Protein AF-A0A9D5HXV1-F1 (afdb_monomer)

InterPro domains:
  IPR004181 Zinc finger, MIZ-type [PF11789] (106-168)
  IPR004181 Zinc finger, MIZ-type [cd16651] (114-187)
  IPR013083 Zinc finger, RING/FYVE/PHD-type [G3DSA:3.30.40.10] (113-199)

Mean predicted aligned error: 18.42 Å

Sequence (204 aa):
MDDILRDYLNILNEISIKYESLLERYKLDENLSVAERRKLYDLFVGFEEMKLWGKCVLYADIDQPYENFVKSSSEMKYLKEMLMTRLELATEVSNKNNENDQVSVISRKVLPKICFLTRETFKDPVSHRYDASGKVENLCKHHIYEREALLKYLGAEKKKVCPIAGCSSLVVKAYLKKDQEVLDLIQSNTEIKKDSHNGIRLLD

Structure (mmCIF, N/CA/C/O backbone):
data_AF-A0A9D5HXV1-F1
#
_entry.id   AF-A0A9D5HXV1-F1
#
loop_
_atom_site.group_PDB
_atom_site.id
_atom_site.type_symbol
_atom_site.label_atom_id
_atom_site.label_alt_id
_atom_site.label_comp_id
_atom_site.label_asym_id
_atom_site.label_entity_id
_atom_site.label_seq_id
_atom_site.pdbx_PDB_ins_code
_atom_site.Cartn_x
_atom_site.Cartn_y
_atom_site.Cartn_z
_atom_site.occupancy
_atom_site.B_iso_or_equiv
_atom_site.auth_seq_id
_atom_site.auth_comp_id
_atom_site.auth_asym_id
_atom_site.auth_atom_id
_atom_site.pdbx_PDB_model_num
ATOM 1 N N . MET A 1 1 ? -5.061 8.615 -27.908 1.00 55.00 1 MET A N 1
ATOM 2 C CA . MET A 1 1 ? -4.222 7.619 -27.210 1.00 55.00 1 MET A CA 1
ATOM 3 C C . MET A 1 1 ? -4.679 6.282 -27.730 1.00 55.00 1 MET A C 1
ATOM 5 O O . MET A 1 1 ? -5.883 6.087 -27.758 1.00 55.00 1 MET A O 1
ATOM 9 N N . ASP A 1 2 ? -3.763 5.454 -28.213 1.00 67.88 2 ASP A N 1
ATOM 10 C CA . ASP A 1 2 ? -4.113 4.146 -28.757 1.00 67.88 2 ASP A CA 1
ATOM 11 C C . ASP A 1 2 ? -4.656 3.263 -27.622 1.00 67.88 2 ASP A C 1
ATOM 13 O O . ASP A 1 2 ? -3.954 3.024 -26.632 1.00 67.88 2 ASP A O 1
ATOM 17 N N . ASP A 1 3 ? -5.928 2.872 -27.708 1.00 70.31 3 ASP A N 1
ATOM 18 C CA . ASP A 1 3 ? -6.626 2.136 -26.646 1.00 70.31 3 ASP A CA 1
ATOM 19 C C . ASP A 1 3 ? -5.908 0.811 -26.331 1.00 70.31 3 ASP A C 1
ATOM 21 O O . ASP A 1 3 ? -5.820 0.407 -25.172 1.00 70.31 3 ASP A O 1
ATOM 25 N N . ILE A 1 4 ? -5.244 0.229 -27.336 1.00 68.56 4 ILE A N 1
ATOM 26 C CA . ILE A 1 4 ? -4.447 -0.999 -27.236 1.00 68.56 4 ILE A CA 1
ATOM 27 C C . ILE A 1 4 ? -3.293 -0.853 -26.231 1.00 68.56 4 ILE A C 1
ATOM 29 O O . ILE A 1 4 ? -3.075 -1.717 -25.381 1.00 68.56 4 ILE A O 1
ATOM 33 N N . LEU A 1 5 ? -2.545 0.251 -26.290 1.00 58.16 5 LEU A N 1
ATOM 34 C CA . LEU A 1 5 ? -1.397 0.483 -25.406 1.00 58.16 5 LEU A CA 1
ATOM 35 C C . LEU A 1 5 ? -1.822 0.880 -23.985 1.00 58.16 5 LEU A C 1
ATOM 37 O O . LEU A 1 5 ? -1.125 0.569 -23.014 1.00 58.16 5 LEU A O 1
ATOM 41 N N . ARG A 1 6 ? -2.970 1.553 -23.839 1.00 64.69 6 ARG A N 1
ATOM 42 C CA . ARG A 1 6 ? -3.554 1.855 -22.524 1.00 64.69 6 ARG A CA 1
ATOM 43 C C . ARG A 1 6 ? -3.992 0.572 -21.821 1.00 64.69 6 ARG A C 1
ATOM 45 O O . ARG A 1 6 ? -3.680 0.394 -20.642 1.00 64.69 6 ARG A O 1
ATOM 52 N N . AS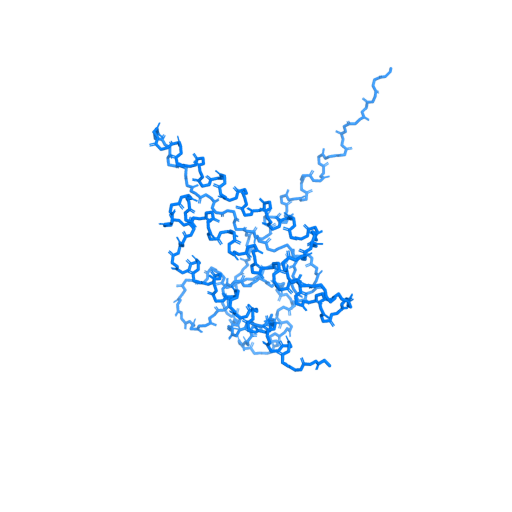P A 1 7 ? -4.646 -0.325 -22.546 1.00 70.94 7 ASP A N 1
ATOM 53 C CA . ASP A 1 7 ? -5.037 -1.635 -22.031 1.00 70.94 7 ASP A CA 1
ATOM 54 C C . ASP A 1 7 ? -3.812 -2.477 -21.676 1.00 70.94 7 ASP A C 1
ATOM 56 O O . ASP A 1 7 ? -3.775 -3.090 -20.610 1.00 70.94 7 ASP A O 1
ATOM 60 N N . TYR A 1 8 ? -2.749 -2.407 -22.481 1.00 67.94 8 TYR A N 1
ATOM 61 C CA . TYR A 1 8 ? -1.475 -3.055 -22.171 1.00 67.94 8 TYR A CA 1
ATOM 62 C C . TYR A 1 8 ? -0.866 -2.569 -20.843 1.00 67.94 8 TYR A C 1
ATOM 64 O O . TYR A 1 8 ? -0.481 -3.381 -20.000 1.00 67.94 8 TYR A O 1
ATOM 72 N N . LEU A 1 9 ? -0.834 -1.254 -20.589 1.00 64.62 9 LEU A N 1
ATOM 73 C CA . LEU A 1 9 ? -0.358 -0.713 -19.306 1.00 64.62 9 LEU A CA 1
ATOM 74 C C . LEU A 1 9 ? -1.238 -1.116 -18.117 1.00 64.62 9 LEU A C 1
ATOM 76 O O . LEU A 1 9 ? -0.722 -1.342 -17.019 1.00 64.62 9 LEU A O 1
ATOM 80 N N . ASN A 1 10 ? -2.553 -1.195 -18.316 1.00 69.44 10 ASN A N 1
ATOM 81 C CA . ASN A 1 10 ? -3.480 -1.642 -17.279 1.00 69.44 10 ASN A CA 1
ATOM 82 C C . ASN A 1 10 ? -3.247 -3.116 -16.934 1.00 69.44 10 ASN A C 1
ATOM 84 O O . ASN A 1 10 ? -3.127 -3.447 -15.756 1.00 69.44 10 ASN A O 1
ATOM 88 N N . ILE A 1 11 ? -3.073 -3.970 -17.945 1.00 72.31 11 ILE A N 1
ATOM 89 C CA . ILE A 1 11 ? -2.728 -5.386 -17.770 1.00 72.31 11 ILE A CA 1
ATOM 90 C C . ILE A 1 11 ? -1.407 -5.524 -17.008 1.00 72.31 11 ILE A C 1
ATOM 92 O O . ILE A 1 11 ? -1.326 -6.302 -16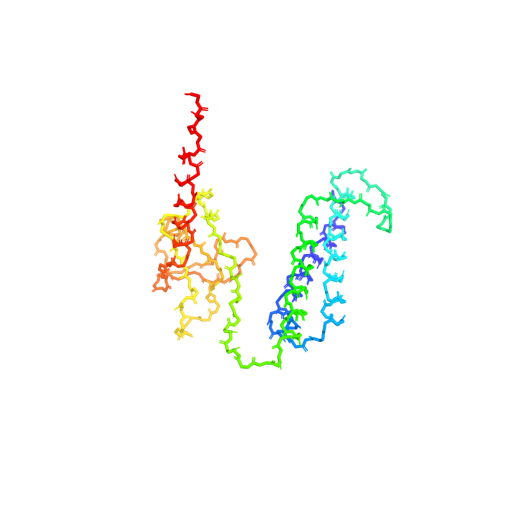.057 1.00 72.31 11 ILE A O 1
ATOM 96 N N . LEU A 1 12 ? -0.385 -4.736 -17.359 1.00 67.62 12 LEU A N 1
ATOM 97 C CA . LEU A 1 12 ? 0.879 -4.753 -16.623 1.00 67.62 12 LEU A CA 1
ATOM 98 C C . LEU A 1 12 ? 0.684 -4.334 -15.155 1.00 67.62 12 LEU A C 1
ATOM 100 O O . LEU A 1 12 ? 1.164 -5.002 -14.241 1.00 67.62 12 LEU A O 1
ATOM 104 N N . ASN A 1 13 ? -0.071 -3.272 -14.880 1.00 67.56 13 ASN A N 1
ATOM 105 C CA . ASN A 1 13 ? -0.366 -2.885 -13.496 1.00 67.56 13 ASN A CA 1
ATOM 106 C C . ASN A 1 13 ? -1.091 -3.992 -12.715 1.00 67.56 13 ASN A C 1
ATOM 108 O O . ASN A 1 13 ? -0.717 -4.276 -11.578 1.00 67.56 13 ASN A O 1
ATOM 112 N N . GLU A 1 14 ? -2.087 -4.647 -13.312 1.00 70.31 14 GLU A N 1
ATOM 113 C CA . GLU A 1 14 ? -2.803 -5.753 -12.668 1.00 70.31 14 GLU A CA 1
ATOM 114 C C . GLU A 1 14 ? -1.896 -6.948 -12.365 1.00 70.31 14 GLU A C 1
ATOM 116 O O . GLU A 1 14 ? -2.026 -7.571 -11.308 1.00 70.31 14 GLU A O 1
ATOM 121 N N . ILE A 1 15 ? -0.973 -7.269 -13.273 1.00 70.62 15 ILE A N 1
ATOM 122 C CA . ILE A 1 15 ? 0.001 -8.347 -13.083 1.00 70.62 15 ILE A CA 1
ATOM 123 C C . ILE A 1 15 ? 0.956 -8.010 -11.933 1.00 70.62 15 ILE A C 1
ATOM 125 O O . ILE A 1 15 ? 1.178 -8.869 -11.083 1.00 70.62 15 ILE A O 1
ATOM 129 N N . SER A 1 16 ? 1.454 -6.772 -11.846 1.00 68.50 16 SER A N 1
ATOM 130 C CA . SER A 1 16 ? 2.306 -6.319 -10.730 1.00 68.50 16 SER A CA 1
ATOM 131 C C . SER A 1 16 ? 1.594 -6.451 -9.381 1.00 68.50 16 SER A C 1
ATOM 133 O O . SER A 1 16 ? 2.141 -7.060 -8.463 1.00 68.50 16 SER A O 1
ATOM 135 N N . ILE A 1 17 ? 0.337 -6.006 -9.283 1.00 69.06 17 ILE A N 1
ATOM 136 C CA . ILE A 1 17 ? -0.462 -6.118 -8.050 1.00 69.06 17 ILE A CA 1
ATOM 137 C C . ILE A 1 17 ? -0.699 -7.587 -7.670 1.00 69.06 17 ILE A C 1
ATOM 139 O O . ILE A 1 17 ? -0.550 -7.973 -6.507 1.00 69.06 17 ILE A O 1
ATOM 143 N N . LYS A 1 18 ? -1.063 -8.434 -8.643 1.00 71.50 18 LYS A N 1
ATOM 144 C CA . LYS A 1 18 ? -1.244 -9.876 -8.409 1.00 71.50 18 LYS A CA 1
ATOM 145 C C . LYS A 1 18 ? 0.054 -10.522 -7.944 1.00 71.50 18 LYS A C 1
ATOM 147 O O . LYS A 1 18 ? 0.020 -11.361 -7.052 1.00 71.50 18 LYS A O 1
ATOM 152 N N . TYR A 1 19 ? 1.182 -10.130 -8.519 1.00 69.50 19 TYR A N 1
ATOM 153 C CA . TYR A 1 19 ? 2.483 -10.673 -8.170 1.00 69.50 19 TYR A CA 1
ATOM 154 C C . TYR A 1 19 ? 2.912 -10.299 -6.748 1.00 69.50 19 TYR A C 1
ATOM 156 O O . TYR A 1 19 ? 3.300 -11.188 -5.997 1.00 69.50 19 TYR A O 1
ATOM 164 N N . GLU A 1 20 ? 2.761 -9.037 -6.333 1.00 65.12 20 GLU A N 1
ATOM 165 C CA . GLU A 1 20 ? 3.015 -8.617 -4.943 1.00 65.12 20 GLU A CA 1
ATOM 166 C C . GLU A 1 20 ? 2.137 -9.394 -3.952 1.00 65.12 20 GLU A C 1
ATOM 168 O O . GLU A 1 20 ? 2.625 -9.909 -2.945 1.00 65.12 20 GLU A O 1
ATOM 173 N N . SER A 1 21 ? 0.854 -9.572 -4.285 1.00 68.12 21 SER A N 1
ATOM 174 C CA . SER A 1 21 ? -0.073 -10.366 -3.474 1.00 68.12 21 SER A CA 1
ATOM 175 C C . SER A 1 21 ? 0.333 -11.841 -3.383 1.00 68.12 21 SER A C 1
ATOM 177 O O . SER A 1 21 ? 0.194 -12.451 -2.323 1.00 68.12 21 SER A O 1
ATOM 179 N N . LEU A 1 22 ? 0.839 -12.431 -4.468 1.00 63.31 22 LEU A N 1
ATOM 180 C CA . LEU A 1 22 ? 1.324 -13.814 -4.482 1.00 63.31 22 LEU A CA 1
ATOM 181 C C . LEU A 1 22 ? 2.621 -13.964 -3.682 1.00 63.31 22 LEU A C 1
ATOM 183 O O . LEU A 1 22 ? 2.762 -14.926 -2.927 1.00 63.31 22 LEU A O 1
ATOM 187 N N . LEU A 1 23 ? 3.535 -13.008 -3.813 1.00 67.44 23 LEU A N 1
ATOM 188 C CA . LEU A 1 23 ? 4.799 -12.965 -3.088 1.00 67.44 23 LEU A CA 1
ATOM 189 C C . LEU A 1 23 ? 4.560 -12.914 -1.573 1.00 67.44 23 LEU A C 1
ATOM 191 O O . LEU A 1 23 ? 5.159 -13.703 -0.840 1.00 67.44 23 LEU A O 1
ATOM 195 N N . GLU A 1 24 ? 3.611 -12.090 -1.119 1.00 69.81 24 GLU A N 1
ATOM 196 C CA . GLU A 1 24 ? 3.180 -12.037 0.283 1.00 69.81 24 GLU A CA 1
ATOM 197 C C . GLU A 1 24 ? 2.444 -13.318 0.709 1.00 69.81 24 GLU A C 1
ATOM 199 O O . GLU A 1 24 ? 2.794 -13.934 1.718 1.00 69.81 24 GLU A O 1
ATOM 204 N N . ARG A 1 25 ? 1.458 -13.772 -0.077 1.00 64.56 25 ARG A N 1
ATOM 205 C CA . ARG A 1 25 ? 0.625 -14.946 0.242 1.00 64.56 25 ARG A CA 1
ATOM 206 C C . ARG A 1 25 ? 1.439 -16.224 0.413 1.00 64.56 25 ARG A C 1
ATOM 208 O O . ARG A 1 25 ? 1.122 -17.031 1.285 1.00 64.56 25 ARG A O 1
ATOM 215 N N . TYR A 1 26 ? 2.445 -16.426 -0.430 1.00 64.94 26 TYR A N 1
ATOM 216 C CA . TYR A 1 26 ? 3.293 -17.618 -0.402 1.00 64.94 26 TYR A CA 1
ATOM 217 C C . TYR A 1 26 ? 4.612 -17.400 0.338 1.00 64.94 26 TYR A C 1
ATOM 219 O O . TYR A 1 26 ? 5.426 -18.324 0.405 1.00 64.94 26 TYR A O 1
ATOM 227 N N . LYS A 1 27 ? 4.819 -16.203 0.908 1.00 65.88 27 LYS A N 1
ATOM 228 C CA . LYS A 1 27 ? 6.057 -15.819 1.594 1.00 65.88 27 LYS A CA 1
ATOM 229 C C . LYS A 1 27 ? 7.284 -16.185 0.758 1.00 65.88 27 LYS A C 1
ATOM 231 O O . LYS A 1 27 ? 8.235 -16.785 1.256 1.00 65.88 27 LYS A O 1
ATOM 236 N N . LEU A 1 28 ? 7.232 -15.900 -0.544 1.00 62.56 28 LEU A N 1
ATOM 237 C CA . LEU A 1 28 ? 8.285 -16.319 -1.477 1.00 62.56 28 LEU A CA 1
ATOM 238 C C . LEU A 1 28 ? 9.632 -15.690 -1.093 1.00 62.56 28 LEU A C 1
ATOM 240 O O . LEU A 1 28 ? 10.667 -16.341 -1.192 1.00 62.56 28 LEU A O 1
ATOM 244 N N . ASP A 1 29 ? 9.606 -14.495 -0.508 1.00 64.38 29 ASP A N 1
ATOM 245 C CA . ASP A 1 29 ? 10.783 -13.838 0.066 1.00 64.38 29 ASP A CA 1
ATOM 246 C C . ASP A 1 29 ? 11.413 -14.596 1.248 1.00 64.38 29 ASP A C 1
ATOM 248 O O . ASP A 1 29 ? 12.582 -14.374 1.546 1.00 64.38 29 ASP A O 1
ATOM 252 N N . GLU A 1 30 ? 10.682 -15.484 1.927 1.00 63.78 30 GLU A N 1
ATOM 253 C CA . GLU A 1 30 ? 11.166 -16.286 3.064 1.00 63.78 30 GLU A CA 1
ATOM 254 C C . GLU A 1 30 ? 11.517 -17.721 2.641 1.00 63.78 30 GLU A C 1
ATOM 256 O O . GLU A 1 30 ? 12.465 -18.305 3.166 1.00 63.78 30 GLU A O 1
ATOM 261 N N . ASN A 1 31 ? 10.787 -18.271 1.666 1.00 67.69 31 ASN A N 1
ATOM 262 C CA . ASN A 1 31 ? 10.844 -19.687 1.287 1.00 67.69 31 ASN A CA 1
ATOM 263 C C . ASN A 1 31 ? 11.752 -19.995 0.088 1.00 67.69 31 ASN A C 1
ATOM 265 O O . ASN A 1 31 ? 11.997 -21.163 -0.205 1.00 67.69 31 ASN A O 1
ATOM 269 N N . LEU A 1 32 ? 12.245 -18.975 -0.616 1.00 72.50 32 LEU A N 1
ATOM 270 C CA . LEU A 1 32 ? 13.166 -19.144 -1.741 1.00 72.50 32 LEU A CA 1
ATOM 271 C C . LEU A 1 32 ? 14.627 -19.126 -1.281 1.00 72.50 32 LEU A C 1
ATOM 273 O O . LEU A 1 32 ? 14.980 -18.429 -0.325 1.00 72.50 32 LEU A O 1
ATOM 277 N N . SER A 1 33 ? 15.500 -19.838 -1.990 1.00 78.31 33 SER A N 1
ATOM 278 C CA . SER A 1 33 ? 16.954 -19.706 -1.837 1.00 78.31 33 SER A CA 1
ATOM 279 C C . SER A 1 33 ? 17.439 -18.317 -2.273 1.00 78.31 33 SER A C 1
ATOM 281 O O . SER A 1 33 ? 16.766 -17.612 -3.023 1.00 78.31 33 SER A O 1
ATOM 283 N N . VAL A 1 34 ? 18.644 -17.914 -1.861 1.00 74.25 34 VAL A N 1
ATOM 284 C CA . VAL A 1 34 ? 19.238 -16.616 -2.250 1.00 74.25 34 VAL A CA 1
ATOM 285 C C . VAL A 1 34 ? 19.312 -16.454 -3.777 1.00 74.25 34 VAL A C 1
ATOM 287 O O . VAL A 1 34 ? 19.032 -15.377 -4.304 1.00 74.25 34 VAL A O 1
ATOM 290 N N . ALA A 1 35 ? 19.635 -17.529 -4.502 1.00 76.38 35 ALA A N 1
ATOM 291 C CA . ALA A 1 35 ? 19.687 -17.522 -5.962 1.00 76.38 35 ALA A CA 1
ATOM 292 C C . ALA A 1 35 ? 18.298 -17.329 -6.595 1.00 76.38 35 ALA A C 1
ATOM 294 O O . ALA A 1 35 ? 18.163 -16.628 -7.596 1.00 76.38 35 ALA A O 1
ATOM 295 N N . GLU A 1 36 ? 17.260 -17.923 -6.009 1.00 74.88 36 GLU A N 1
ATOM 296 C CA . GLU A 1 36 ? 15.877 -17.765 -6.465 1.00 74.88 36 GLU A CA 1
ATOM 297 C C . GLU A 1 36 ? 15.311 -16.385 -6.113 1.00 74.88 36 GLU A C 1
ATOM 299 O O . GLU A 1 36 ? 14.657 -15.778 -6.956 1.00 74.88 36 GLU A O 1
ATOM 304 N N . ARG A 1 37 ? 15.629 -15.835 -4.934 1.00 72.56 37 ARG A N 1
ATOM 305 C CA . ARG A 1 37 ? 15.268 -14.455 -4.555 1.00 72.56 37 ARG A CA 1
ATOM 306 C C . ARG A 1 37 ? 15.907 -13.431 -5.481 1.00 72.56 37 ARG A C 1
ATOM 308 O O . ARG A 1 37 ? 15.245 -12.488 -5.892 1.00 72.56 37 ARG A O 1
ATOM 315 N N . ARG A 1 38 ? 17.171 -13.636 -5.868 1.00 77.88 38 ARG A N 1
ATOM 316 C CA . ARG A 1 38 ? 17.835 -12.782 -6.861 1.00 77.88 38 ARG A CA 1
ATOM 317 C C . ARG A 1 38 ? 17.076 -12.782 -8.190 1.00 77.88 38 ARG A C 1
ATOM 319 O O . ARG A 1 38 ? 16.722 -11.715 -8.672 1.00 77.88 38 ARG A O 1
ATOM 326 N N . LYS A 1 39 ? 16.734 -13.964 -8.718 1.00 78.56 39 LYS A N 1
ATOM 327 C CA . LYS A 1 39 ? 15.922 -14.085 -9.944 1.00 78.56 39 LYS A CA 1
ATOM 328 C C . LYS A 1 39 ? 14.559 -13.397 -9.810 1.00 78.56 39 LYS A C 1
ATOM 330 O O . LYS A 1 39 ? 14.093 -12.776 -10.759 1.00 78.56 39 LYS A O 1
ATOM 335 N N . LEU A 1 40 ? 13.930 -13.503 -8.639 1.00 75.44 40 LEU A N 1
ATOM 336 C CA . LEU A 1 40 ? 12.653 -12.859 -8.329 1.00 75.44 40 LEU A CA 1
ATOM 337 C C . LEU A 1 40 ? 12.759 -11.327 -8.378 1.00 75.44 40 LEU A C 1
ATOM 339 O O . LEU A 1 40 ? 11.892 -10.663 -8.945 1.00 75.44 40 LEU A O 1
ATOM 343 N N . TYR A 1 41 ? 13.825 -10.774 -7.799 1.00 77.12 41 TYR A N 1
ATOM 344 C CA . TYR A 1 41 ? 14.089 -9.337 -7.800 1.00 77.12 41 TYR A CA 1
ATOM 345 C C . TYR A 1 41 ? 14.444 -8.820 -9.190 1.00 77.12 41 TYR A C 1
ATOM 347 O O . TYR A 1 41 ? 13.901 -7.795 -9.596 1.00 77.12 41 TYR A O 1
ATOM 355 N N . ASP A 1 42 ? 15.268 -9.546 -9.945 1.00 77.06 42 ASP A N 1
ATOM 356 C CA . ASP A 1 42 ? 15.597 -9.202 -11.332 1.00 77.06 42 ASP A CA 1
ATOM 357 C C . ASP A 1 42 ? 14.327 -9.144 -12.199 1.00 77.06 42 ASP A C 1
ATOM 359 O O . ASP A 1 42 ? 14.146 -8.216 -12.990 1.00 77.06 42 ASP A O 1
ATOM 363 N N . LEU A 1 43 ? 13.398 -10.085 -11.994 1.00 78.25 43 LEU A N 1
ATOM 364 C CA . LEU A 1 43 ? 12.104 -10.098 -12.675 1.00 78.25 43 LEU A CA 1
ATOM 365 C C . LEU A 1 43 ? 11.244 -8.875 -12.312 1.00 78.25 43 LEU A C 1
ATOM 367 O O . LEU A 1 43 ? 10.634 -8.271 -13.192 1.00 78.25 43 LEU A O 1
ATOM 371 N N . PHE A 1 44 ? 11.212 -8.482 -11.035 1.00 75.25 44 PHE A N 1
ATOM 372 C CA . PHE A 1 44 ? 10.448 -7.315 -10.580 1.00 75.25 44 PHE A CA 1
ATOM 373 C C . PHE A 1 44 ? 11.015 -6.003 -11.130 1.00 75.25 44 PHE A C 1
ATOM 375 O O . PHE A 1 44 ? 10.272 -5.140 -11.597 1.00 75.25 44 PHE A O 1
ATOM 382 N N . VAL A 1 45 ? 12.342 -5.876 -11.124 1.00 77.25 45 VAL A N 1
ATOM 383 C CA . VAL A 1 45 ? 13.041 -4.735 -11.718 1.00 77.25 45 VAL A CA 1
ATOM 384 C C . VAL A 1 45 ? 12.714 -4.628 -13.205 1.00 77.25 45 VAL A C 1
ATOM 386 O O . VAL A 1 45 ? 12.293 -3.560 -13.645 1.00 77.25 45 VAL A O 1
ATOM 389 N N . GLY A 1 46 ? 12.826 -5.727 -13.958 1.00 78.25 46 GLY A N 1
ATOM 390 C CA . GLY A 1 46 ? 12.490 -5.741 -15.384 1.00 78.25 46 GLY A CA 1
ATOM 391 C C . GLY A 1 46 ? 11.025 -5.385 -15.653 1.00 78.25 46 GLY A C 1
ATOM 392 O O . GLY A 1 46 ? 10.711 -4.700 -16.624 1.00 78.25 46 GLY A O 1
ATOM 393 N N . PHE A 1 47 ? 10.114 -5.781 -14.763 1.00 78.00 47 PHE A N 1
ATOM 394 C CA . PHE A 1 47 ? 8.702 -5.435 -14.884 1.00 78.00 47 PHE A CA 1
ATOM 395 C C . PHE A 1 47 ? 8.444 -3.928 -14.738 1.00 78.00 47 PHE A C 1
ATOM 397 O O . PHE A 1 47 ? 7.734 -3.323 -15.547 1.00 78.00 47 PHE A O 1
ATOM 404 N N . GLU A 1 48 ? 9.040 -3.301 -13.726 1.00 75.81 48 GLU A N 1
ATOM 405 C CA . GLU A 1 48 ? 8.917 -1.857 -13.508 1.00 75.81 48 GLU A CA 1
ATOM 406 C C . GLU A 1 48 ? 9.635 -1.043 -14.599 1.00 75.81 48 GLU A C 1
ATOM 408 O O . GLU A 1 48 ? 9.117 -0.012 -15.039 1.00 75.81 48 GLU A O 1
ATOM 413 N N . GLU A 1 49 ? 10.761 -1.536 -15.127 1.00 78.94 49 GLU A N 1
ATOM 414 C CA . GLU A 1 49 ? 11.427 -0.953 -16.302 1.00 78.94 49 GLU A CA 1
ATOM 415 C C . GLU A 1 49 ? 10.518 -0.984 -17.535 1.00 78.94 49 GLU A C 1
ATOM 417 O O . GLU A 1 49 ? 10.382 0.031 -18.223 1.00 78.94 49 GLU A O 1
ATOM 422 N N . MET A 1 50 ? 9.825 -2.098 -17.780 1.00 78.38 50 MET A N 1
ATOM 423 C CA . MET A 1 50 ? 8.901 -2.238 -18.908 1.00 78.38 50 MET A CA 1
ATOM 424 C C . MET A 1 50 ? 7.683 -1.311 -18.786 1.00 78.38 50 MET A C 1
ATOM 426 O O . MET A 1 50 ? 7.259 -0.705 -19.774 1.00 78.38 50 MET A O 1
ATOM 430 N N . LYS A 1 51 ? 7.151 -1.111 -17.573 1.00 76.81 51 LYS A N 1
ATOM 431 C CA . LYS A 1 51 ? 6.088 -0.118 -17.321 1.00 76.81 51 LYS A CA 1
ATOM 432 C C . LYS A 1 51 ? 6.571 1.304 -17.583 1.00 76.81 51 LYS A C 1
ATOM 434 O O . LYS A 1 51 ? 5.835 2.107 -18.162 1.00 76.81 51 LYS A O 1
ATOM 439 N N . LEU A 1 52 ? 7.786 1.637 -17.145 1.00 77.06 52 LEU A N 1
ATOM 440 C CA . LEU A 1 52 ? 8.371 2.957 -17.365 1.00 77.06 52 LEU A CA 1
ATOM 441 C C . LEU A 1 52 ? 8.627 3.209 -18.853 1.00 77.06 52 LEU A C 1
ATOM 443 O O . LEU A 1 52 ? 8.310 4.294 -19.343 1.00 77.06 52 LEU A O 1
ATOM 447 N N . TRP A 1 53 ? 9.144 2.212 -19.570 1.00 81.12 53 TRP A N 1
ATOM 448 C CA . TRP A 1 53 ? 9.304 2.253 -21.020 1.00 81.12 53 TRP A CA 1
ATOM 449 C C . TRP A 1 53 ? 7.965 2.496 -21.719 1.00 81.12 53 TRP A C 1
ATOM 451 O O . TRP A 1 53 ? 7.847 3.470 -22.459 1.00 81.12 53 TRP A O 1
ATOM 461 N N . GLY A 1 54 ? 6.924 1.718 -21.401 1.00 74.69 54 GLY A N 1
ATOM 462 C CA . GLY A 1 54 ? 5.595 1.891 -21.999 1.00 74.69 54 GLY A CA 1
ATOM 463 C C . GLY A 1 54 ? 5.011 3.287 -21.755 1.00 74.69 54 GLY A C 1
ATOM 464 O O . GLY A 1 54 ? 4.441 3.898 -22.655 1.00 74.69 54 GLY A O 1
ATOM 465 N N . LYS A 1 55 ? 5.227 3.862 -20.564 1.00 73.69 55 LYS A N 1
ATOM 466 C CA . LYS A 1 55 ? 4.878 5.268 -20.294 1.00 73.69 55 LYS A CA 1
ATOM 467 C C . LYS A 1 55 ? 5.696 6.244 -21.144 1.00 73.69 55 LYS A C 1
ATOM 469 O O . LYS A 1 55 ? 5.165 7.257 -21.579 1.00 73.69 55 LYS A O 1
ATOM 474 N N . CYS A 1 56 ? 6.978 5.982 -21.371 1.00 75.62 56 CYS A N 1
ATOM 475 C CA . CYS A 1 56 ? 7.824 6.859 -22.180 1.00 75.62 56 CYS A CA 1
ATOM 476 C C . CYS A 1 56 ? 7.424 6.858 -23.658 1.00 75.62 56 CYS A C 1
ATOM 478 O O . CYS A 1 56 ? 7.356 7.935 -24.246 1.00 75.62 56 CYS A O 1
ATOM 480 N N . VAL A 1 57 ? 7.095 5.690 -24.210 1.00 73.75 57 VAL A N 1
ATOM 481 C CA . VAL A 1 57 ? 6.528 5.560 -25.561 1.00 73.75 57 VAL A CA 1
ATOM 482 C C . VAL A 1 57 ? 5.231 6.363 -25.679 1.00 73.75 57 VAL A C 1
ATOM 484 O O . VAL A 1 57 ? 5.016 7.069 -26.655 1.00 73.75 57 VAL A O 1
ATOM 487 N N . LEU A 1 58 ? 4.384 6.324 -24.647 1.00 68.50 58 LEU A N 1
ATOM 488 C CA . LEU A 1 58 ? 3.068 6.967 -24.680 1.00 68.50 58 LEU A CA 1
ATOM 489 C C . LEU A 1 58 ? 3.054 8.472 -24.407 1.00 68.50 58 LEU A C 1
ATOM 491 O O . LEU A 1 58 ? 2.188 9.173 -24.927 1.00 68.50 58 LEU A O 1
ATOM 495 N N . TYR A 1 59 ? 3.929 8.952 -23.525 1.00 70.19 59 TYR A N 1
ATOM 496 C CA . TYR A 1 59 ? 3.821 10.299 -22.951 1.00 70.19 59 TYR A CA 1
ATOM 497 C C . TYR A 1 59 ? 5.056 11.171 -23.170 1.00 70.19 59 TYR A C 1
ATOM 499 O O . TYR A 1 59 ? 5.002 12.358 -22.858 1.00 70.19 59 TYR A O 1
ATOM 507 N N . ALA A 1 60 ? 6.172 10.604 -23.634 1.00 64.06 60 ALA A N 1
ATOM 508 C CA . ALA A 1 60 ? 7.451 11.308 -23.711 1.00 64.06 60 ALA A CA 1
ATOM 509 C C . ALA A 1 60 ? 8.093 11.288 -25.108 1.00 64.06 60 ALA A C 1
ATOM 511 O O . ALA A 1 60 ? 9.244 11.702 -25.215 1.00 64.06 60 ALA A O 1
ATOM 512 N N . ASP A 1 61 ? 7.370 10.833 -26.139 1.00 64.06 61 ASP A N 1
ATOM 513 C CA . ASP A 1 61 ? 7.824 10.798 -27.541 1.00 64.06 61 ASP A CA 1
ATOM 514 C C . ASP A 1 61 ? 9.162 10.045 -27.716 1.00 64.06 61 ASP A C 1
ATOM 516 O O . ASP A 1 61 ? 10.096 10.484 -28.386 1.00 64.06 61 ASP A O 1
ATOM 520 N N . ILE A 1 62 ? 9.284 8.903 -27.029 1.00 66.38 62 ILE A N 1
ATOM 521 C CA . ILE A 1 62 ? 10.455 8.022 -27.088 1.00 66.38 62 ILE A CA 1
ATOM 522 C C . ILE A 1 62 ? 10.073 6.761 -27.862 1.00 66.38 62 ILE A C 1
ATOM 524 O O . ILE A 1 62 ? 9.331 5.939 -27.339 1.00 66.38 62 ILE A O 1
ATOM 528 N N . ASP A 1 63 ? 10.640 6.573 -29.053 1.00 68.38 63 ASP A N 1
ATOM 529 C CA . ASP A 1 63 ? 10.344 5.428 -29.937 1.00 68.38 63 ASP A CA 1
ATOM 530 C C . ASP A 1 63 ? 11.454 4.356 -29.931 1.00 68.38 63 ASP A C 1
ATOM 532 O O . ASP A 1 63 ? 11.630 3.572 -30.862 1.00 68.38 63 ASP A O 1
ATOM 536 N N . GLN A 1 64 ? 12.281 4.349 -28.882 1.00 76.69 64 GLN A N 1
ATOM 537 C CA . GLN A 1 64 ? 13.365 3.376 -28.776 1.00 76.69 64 GLN A CA 1
ATOM 538 C C . GLN A 1 64 ? 12.830 2.001 -28.335 1.00 76.69 64 GLN A C 1
ATOM 540 O O . GLN A 1 64 ? 12.001 1.944 -27.418 1.00 76.69 64 GLN A O 1
ATOM 545 N N . PRO A 1 65 ? 13.333 0.891 -28.910 1.00 77.81 65 PRO A N 1
ATOM 546 C CA . PRO A 1 65 ? 13.017 -0.460 -28.453 1.00 77.81 65 PRO A CA 1
ATOM 547 C C . PRO A 1 65 ? 13.349 -0.654 -26.970 1.00 77.81 65 PRO A C 1
ATOM 549 O O . PRO A 1 65 ? 14.289 -0.038 -26.456 1.00 77.81 65 PRO A O 1
ATOM 552 N N . TYR A 1 66 ? 12.601 -1.526 -26.288 1.00 75.94 66 TYR A N 1
ATOM 553 C CA . TYR A 1 66 ? 12.796 -1.804 -24.862 1.00 75.94 66 TYR A CA 1
ATOM 554 C C . TYR A 1 66 ? 14.230 -2.256 -24.548 1.00 75.94 66 TYR A C 1
ATOM 556 O O . TYR A 1 66 ? 14.802 -1.828 -23.550 1.00 75.94 66 TYR A O 1
ATOM 564 N N . GLU A 1 67 ? 14.852 -3.041 -25.430 1.00 75.06 67 GLU A N 1
ATOM 565 C CA . GLU A 1 67 ? 16.215 -3.560 -25.260 1.00 75.06 67 GLU A CA 1
ATOM 566 C C . GLU A 1 67 ? 17.278 -2.456 -25.160 1.00 75.06 67 GLU A C 1
ATOM 568 O O . GLU A 1 67 ? 18.335 -2.665 -24.570 1.00 75.06 67 GLU A O 1
ATOM 573 N N . ASN A 1 68 ? 16.988 -1.274 -25.708 1.00 67.69 68 ASN A N 1
ATOM 574 C CA . ASN A 1 68 ? 17.873 -0.110 -25.695 1.00 67.69 68 ASN A CA 1
ATOM 575 C C . ASN A 1 68 ? 17.396 0.974 -24.716 1.00 67.69 68 ASN A C 1
ATOM 577 O O . ASN A 1 68 ? 17.952 2.074 -24.679 1.00 67.69 68 ASN A O 1
ATOM 581 N N . PHE A 1 69 ? 16.356 0.697 -23.925 1.00 69.31 69 PHE A N 1
ATOM 582 C CA . PHE A 1 69 ? 15.781 1.665 -23.006 1.00 69.31 69 PHE A CA 1
ATOM 583 C C . PHE A 1 69 ? 16.675 1.866 -21.781 1.00 69.31 69 PHE A C 1
ATOM 585 O O . PHE A 1 69 ? 16.630 1.115 -20.810 1.00 69.31 69 PHE A O 1
ATOM 592 N N . VAL A 1 70 ? 17.454 2.946 -21.793 1.00 63.22 70 VAL A N 1
ATOM 593 C CA . VAL A 1 70 ? 18.225 3.383 -20.625 1.00 63.22 70 VAL A CA 1
ATOM 594 C C . VAL A 1 70 ? 17.536 4.589 -19.999 1.00 63.22 70 VAL A C 1
ATOM 596 O O . VAL A 1 70 ? 17.754 5.731 -20.402 1.00 63.22 70 VAL A O 1
ATOM 599 N N . LYS A 1 71 ? 16.692 4.356 -18.989 1.00 62.31 71 LYS A N 1
ATOM 600 C CA . L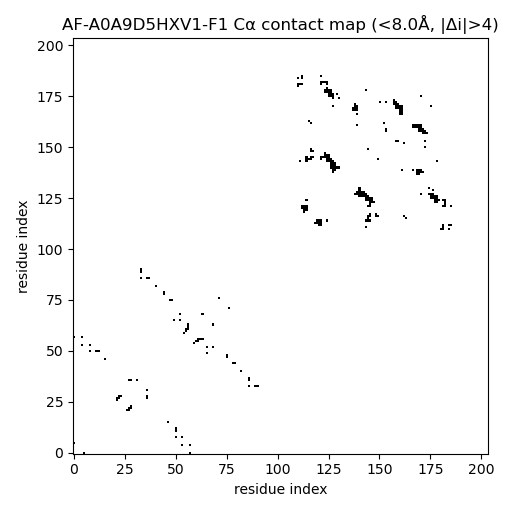YS A 1 71 ? 16.125 5.444 -18.179 1.00 62.31 71 LYS A CA 1
ATOM 601 C C . LYS A 1 71 ? 16.230 5.129 -16.694 1.00 62.31 71 LYS A C 1
ATOM 603 O O . LYS A 1 71 ? 15.365 4.507 -16.090 1.00 62.31 71 LYS A O 1
ATOM 608 N N . SER A 1 72 ? 17.315 5.606 -16.095 1.00 59.69 72 SER A N 1
ATOM 609 C CA . SER A 1 72 ? 17.496 5.624 -14.645 1.00 59.69 72 SER A CA 1
ATOM 610 C C . SER A 1 72 ? 16.704 6.797 -14.059 1.00 59.69 72 SER A C 1
ATOM 612 O O . SER A 1 72 ? 17.248 7.892 -13.906 1.00 59.69 72 SER A O 1
ATOM 614 N N . SER A 1 73 ? 15.427 6.599 -13.724 1.00 66.31 73 SER A N 1
ATOM 615 C CA . SER A 1 73 ? 14.769 7.526 -12.796 1.00 66.31 73 SER A CA 1
ATOM 616 C C . SER A 1 73 ? 15.344 7.325 -11.389 1.00 66.31 73 SER A C 1
ATOM 618 O O . SER A 1 73 ? 15.767 6.223 -11.028 1.00 66.31 73 SER A O 1
ATOM 620 N N . SER A 1 74 ? 15.374 8.384 -10.579 1.00 69.25 74 SER A N 1
ATOM 621 C CA . SER A 1 74 ? 15.765 8.290 -9.164 1.00 69.25 74 SER A CA 1
ATOM 622 C C . SER A 1 74 ? 14.917 7.262 -8.407 1.00 69.25 74 SER A C 1
ATOM 624 O O . SER A 1 74 ? 15.432 6.551 -7.551 1.00 69.25 74 SER A O 1
ATOM 626 N N . GLU A 1 75 ? 13.644 7.132 -8.782 1.00 62.12 75 GLU A N 1
ATOM 627 C CA . GLU A 1 75 ? 12.701 6.142 -8.257 1.00 62.12 75 GLU A CA 1
ATOM 628 C C . GLU A 1 75 ? 13.112 4.706 -8.608 1.00 62.12 75 GLU A C 1
ATOM 630 O O . GLU A 1 75 ? 13.110 3.842 -7.735 1.00 62.12 75 GLU A O 1
ATOM 635 N N . MET A 1 76 ? 13.538 4.448 -9.849 1.00 71.12 76 MET A N 1
ATOM 636 C CA . MET A 1 76 ? 14.021 3.125 -10.259 1.00 71.12 76 MET A CA 1
ATOM 637 C C . MET A 1 76 ? 15.364 2.781 -9.626 1.00 71.12 76 MET A C 1
ATOM 639 O O . MET A 1 76 ? 15.589 1.635 -9.242 1.00 71.12 76 MET A O 1
ATOM 643 N N . LYS A 1 77 ? 16.251 3.767 -9.471 1.00 71.19 77 LYS A N 1
ATOM 644 C CA . LYS A 1 77 ? 17.509 3.579 -8.743 1.00 71.19 77 LYS A CA 1
ATOM 645 C C . LYS A 1 77 ? 17.242 3.220 -7.279 1.00 71.19 77 LYS A C 1
ATOM 647 O O . LYS A 1 77 ? 17.792 2.239 -6.791 1.00 71.19 77 LYS A O 1
ATOM 652 N N . TYR A 1 78 ? 16.332 3.943 -6.629 1.00 69.31 78 TYR A N 1
ATOM 653 C CA . TYR A 1 78 ? 15.902 3.662 -5.261 1.00 69.31 78 TYR A CA 1
ATOM 654 C C . TYR A 1 78 ? 15.247 2.280 -5.122 1.00 69.31 78 TYR A C 1
ATOM 656 O O . TYR A 1 78 ? 15.545 1.549 -4.181 1.00 69.31 78 TYR A O 1
ATOM 664 N N . LEU A 1 79 ? 14.394 1.882 -6.073 1.00 69.31 79 LEU A N 1
ATOM 665 C CA . LEU A 1 79 ? 13.780 0.554 -6.093 1.00 69.31 79 LEU A 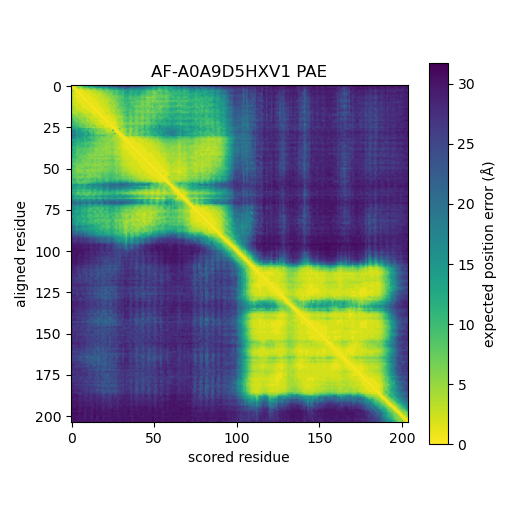CA 1
ATOM 666 C C . LEU A 1 79 ? 14.836 -0.555 -6.195 1.00 69.31 79 LEU A C 1
ATOM 668 O O . LEU A 1 79 ? 14.795 -1.512 -5.421 1.00 69.31 79 LEU A O 1
ATOM 672 N N . LYS A 1 80 ? 15.800 -0.411 -7.114 1.00 73.31 80 LYS A N 1
ATOM 673 C CA . LYS A 1 80 ? 16.922 -1.350 -7.258 1.00 73.31 80 LYS A CA 1
ATOM 674 C C . LYS A 1 80 ? 17.730 -1.445 -5.963 1.00 73.31 80 LYS A C 1
ATOM 676 O O . LYS A 1 80 ? 17.966 -2.546 -5.476 1.00 73.31 80 LYS A O 1
ATOM 681 N N . GLU A 1 81 ? 18.099 -0.309 -5.374 1.00 72.88 81 GLU A N 1
ATOM 682 C CA . GLU A 1 81 ? 18.841 -0.252 -4.106 1.00 72.88 81 GLU A CA 1
ATOM 683 C C . GLU A 1 81 ? 18.065 -0.910 -2.953 1.00 72.88 81 GLU A C 1
ATOM 685 O O . GLU A 1 81 ? 18.632 -1.694 -2.190 1.00 72.88 81 GLU A O 1
ATOM 690 N N . MET A 1 82 ? 16.754 -0.674 -2.854 1.00 75.06 82 MET A N 1
ATOM 691 C CA . MET A 1 82 ? 15.893 -1.300 -1.848 1.00 75.06 82 MET A CA 1
ATOM 692 C C . MET A 1 82 ? 15.846 -2.829 -2.001 1.00 75.06 82 MET A C 1
ATOM 694 O O . MET A 1 82 ? 15.979 -3.543 -1.006 1.00 75.06 82 MET A O 1
ATOM 698 N N . LEU A 1 83 ? 15.651 -3.345 -3.219 1.00 70.81 83 LEU A N 1
ATOM 699 C CA . LEU A 1 83 ? 15.586 -4.790 -3.476 1.00 70.81 83 LEU A CA 1
ATOM 700 C C . LEU A 1 83 ? 16.934 -5.475 -3.219 1.00 70.81 83 LEU A C 1
ATOM 702 O O . LEU A 1 83 ? 16.975 -6.544 -2.609 1.00 70.81 83 LEU A O 1
ATOM 706 N N . MET A 1 84 ? 18.039 -4.828 -3.591 1.00 72.56 84 MET A N 1
ATOM 707 C CA . MET A 1 84 ? 19.387 -5.332 -3.315 1.00 72.56 84 MET A CA 1
ATOM 708 C C . MET A 1 84 ? 19.701 -5.352 -1.818 1.00 72.56 84 MET A C 1
ATOM 710 O O . MET A 1 84 ? 20.175 -6.366 -1.314 1.00 72.56 84 MET A O 1
ATOM 714 N N . THR A 1 85 ? 19.323 -4.308 -1.078 1.00 73.12 85 THR A N 1
ATOM 715 C CA . THR A 1 85 ? 19.477 -4.273 0.388 1.00 73.12 85 THR A CA 1
ATOM 716 C C . THR A 1 85 ? 18.700 -5.419 1.052 1.00 73.12 85 THR A C 1
ATOM 718 O O . THR A 1 85 ? 19.183 -6.059 1.985 1.00 73.12 85 THR A O 1
ATOM 721 N N . ARG A 1 86 ? 17.492 -5.739 0.561 1.00 66.88 86 ARG A N 1
ATOM 722 C CA . ARG A 1 86 ? 16.711 -6.893 1.051 1.00 66.88 86 ARG A CA 1
ATOM 723 C C . ARG A 1 86 ? 17.393 -8.228 0.752 1.00 66.88 86 ARG A C 1
ATOM 725 O O . ARG A 1 86 ? 17.316 -9.142 1.571 1.00 66.88 86 ARG A O 1
ATOM 732 N N . LEU A 1 87 ? 18.051 -8.349 -0.401 1.00 69.31 87 LEU A N 1
ATOM 733 C CA . LEU A 1 87 ? 18.834 -9.532 -0.758 1.00 69.31 87 LEU A CA 1
ATOM 734 C C . LEU A 1 87 ? 20.048 -9.706 0.166 1.00 69.31 87 LEU A C 1
ATOM 736 O O . LEU A 1 87 ? 20.315 -10.816 0.622 1.00 69.31 87 LEU A O 1
ATOM 740 N N . GLU A 1 88 ? 20.763 -8.623 0.459 1.00 69.75 88 GLU A N 1
ATOM 741 C CA . GLU A 1 88 ? 21.944 -8.623 1.330 1.00 69.75 88 GLU A CA 1
ATOM 742 C C . GLU A 1 88 ? 21.580 -9.012 2.763 1.00 69.75 88 GLU A C 1
ATOM 744 O O . GLU A 1 88 ? 22.172 -9.938 3.312 1.00 69.75 88 GLU A O 1
ATOM 749 N N . LEU A 1 89 ? 20.514 -8.427 3.318 1.00 66.38 89 LEU A N 1
ATOM 750 C CA . LEU A 1 89 ? 19.995 -8.794 4.639 1.00 66.38 89 LEU A CA 1
ATOM 751 C C . LEU A 1 89 ? 19.586 -10.273 4.715 1.00 66.38 89 LEU A C 1
ATOM 753 O O . LEU A 1 89 ? 19.886 -10.953 5.694 1.00 66.38 89 LEU A O 1
ATOM 757 N N . ALA A 1 90 ? 18.945 -10.805 3.672 1.00 62.25 90 ALA A N 1
ATOM 758 C CA . ALA A 1 90 ? 18.615 -12.229 3.596 1.00 62.25 90 ALA A CA 1
ATOM 759 C C . ALA A 1 90 ? 19.863 -13.132 3.539 1.00 62.25 90 ALA A C 1
ATOM 761 O O . ALA A 1 90 ? 19.842 -14.257 4.040 1.00 62.25 90 ALA A O 1
ATOM 762 N N . THR A 1 91 ? 20.948 -12.638 2.944 1.00 60.06 91 THR A N 1
ATOM 763 C CA . THR A 1 91 ? 22.215 -13.367 2.801 1.00 60.06 91 THR A CA 1
ATOM 764 C C . THR A 1 91 ? 23.021 -13.343 4.106 1.00 60.06 91 THR A C 1
ATOM 766 O O . THR A 1 91 ? 23.576 -14.366 4.504 1.00 60.06 91 THR A O 1
ATOM 769 N N . GLU A 1 92 ? 23.026 -12.221 4.831 1.00 57.16 92 GLU A N 1
ATOM 770 C CA . GLU A 1 92 ? 23.671 -12.089 6.147 1.00 57.16 92 GLU A CA 1
ATOM 771 C C . GLU A 1 92 ? 23.015 -12.966 7.221 1.00 57.16 92 GLU A C 1
ATOM 773 O O . GLU A 1 92 ? 23.714 -13.569 8.037 1.00 57.16 92 GLU A O 1
ATOM 778 N N . VAL A 1 93 ? 21.685 -13.103 7.190 1.00 53.19 93 VAL A N 1
ATOM 779 C CA . VAL A 1 93 ? 20.937 -14.006 8.084 1.00 53.19 93 VAL A CA 1
ATOM 780 C C . VAL A 1 93 ? 21.288 -15.475 7.816 1.00 53.19 93 VAL A C 1
ATOM 782 O O . VAL A 1 93 ? 21.366 -16.269 8.749 1.00 53.19 93 VAL A O 1
ATOM 785 N N . SER A 1 94 ? 21.590 -15.845 6.566 1.00 48.59 94 SER A N 1
ATOM 786 C CA . SER A 1 94 ? 22.019 -17.210 6.234 1.00 48.59 94 SER A CA 1
ATOM 787 C C . SER A 1 94 ? 23.436 -17.538 6.725 1.00 48.59 94 SER A C 1
ATOM 789 O O . SER A 1 94 ? 23.726 -18.708 6.968 1.00 48.59 94 SER A O 1
ATOM 791 N N . ASN A 1 95 ? 24.307 -16.537 6.898 1.00 46.72 95 ASN A N 1
ATOM 792 C CA . ASN A 1 95 ? 25.692 -16.726 7.352 1.00 46.72 95 ASN A CA 1
ATOM 793 C C . ASN A 1 95 ? 25.864 -16.652 8.881 1.00 46.72 95 ASN A C 1
ATOM 795 O O . ASN A 1 95 ? 26.936 -16.986 9.380 1.00 46.72 95 ASN A O 1
ATOM 799 N N . LYS A 1 96 ? 24.830 -16.247 9.634 1.00 45.25 96 LYS A N 1
ATOM 800 C CA . LYS A 1 96 ? 24.860 -16.147 11.107 1.00 45.25 96 LYS A CA 1
ATOM 801 C C . LYS A 1 96 ? 24.161 -17.290 11.854 1.00 45.25 96 LYS A C 1
ATOM 803 O O . LYS A 1 96 ? 24.165 -17.291 13.077 1.00 45.25 96 LYS A O 1
ATOM 808 N N . ASN A 1 97 ? 23.640 -18.306 11.166 1.00 40.91 97 ASN A N 1
ATOM 809 C CA . ASN A 1 97 ? 22.962 -19.447 11.804 1.00 40.91 97 ASN A CA 1
ATOM 810 C C . ASN A 1 97 ? 23.909 -20.499 12.431 1.00 40.91 97 ASN A C 1
ATOM 812 O O . ASN A 1 97 ? 23.578 -21.679 12.471 1.00 40.91 97 ASN A O 1
ATOM 816 N N . ASN A 1 98 ? 25.059 -20.069 12.956 1.00 42.78 98 ASN A N 1
ATOM 817 C CA . ASN A 1 98 ? 25.880 -20.819 13.909 1.00 42.78 98 ASN A CA 1
ATOM 818 C C . ASN A 1 98 ? 26.195 -19.902 15.095 1.00 42.78 98 ASN A C 1
ATOM 820 O O . ASN A 1 98 ? 27.329 -19.477 15.263 1.00 42.78 98 ASN A O 1
ATOM 824 N N . GLU A 1 99 ? 25.171 -19.518 15.849 1.00 38.59 99 GLU A N 1
ATOM 825 C CA . GLU A 1 99 ? 25.159 -19.472 17.315 1.00 38.59 99 GLU A CA 1
ATOM 826 C C . GLU A 1 99 ? 23.890 -18.758 17.782 1.00 38.59 99 GLU A C 1
ATOM 828 O O . GLU A 1 99 ? 23.353 -17.878 17.114 1.00 38.59 99 GLU A O 1
ATOM 833 N N . ASN A 1 100 ? 23.374 -19.236 18.909 1.00 44.16 100 ASN A N 1
ATOM 834 C CA . ASN A 1 100 ? 22.108 -18.848 19.509 1.00 44.16 100 ASN A CA 1
ATOM 835 C C . ASN A 1 100 ? 21.941 -17.330 19.605 1.00 44.16 100 ASN A C 1
ATOM 837 O O . ASN A 1 100 ? 22.494 -16.710 20.507 1.00 44.16 100 ASN A O 1
ATOM 841 N N . ASP A 1 101 ? 21.070 -16.766 18.777 1.00 31.89 101 ASP A N 1
ATOM 842 C CA . ASP A 1 101 ? 20.347 -15.571 19.173 1.00 31.89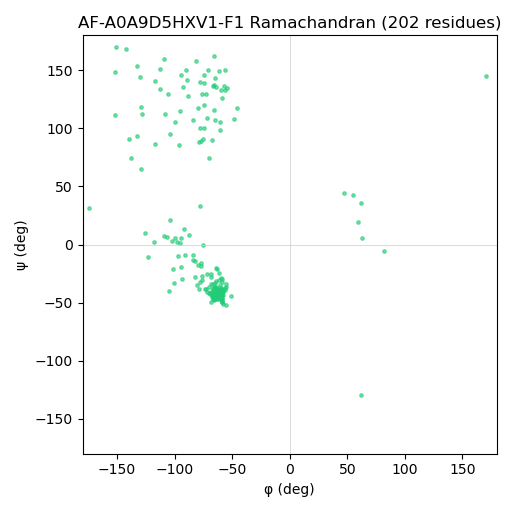 101 ASP A CA 1
ATOM 843 C C . ASP A 1 101 ? 19.002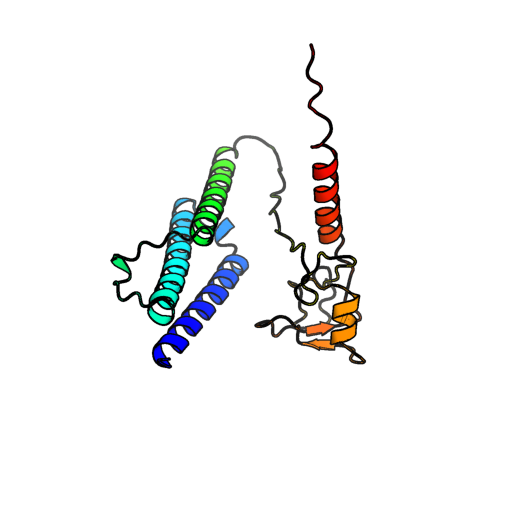 -15.543 18.447 1.00 31.89 101 ASP A C 1
ATOM 845 O O . ASP A 1 101 ? 18.925 -15.438 17.220 1.00 31.89 101 ASP A O 1
ATOM 849 N N . GLN A 1 102 ? 17.915 -15.706 19.202 1.00 40.69 102 GLN A N 1
ATOM 850 C CA . GLN A 1 102 ? 16.563 -15.482 18.698 1.00 40.69 102 GLN A CA 1
ATOM 851 C C . GLN A 1 102 ? 16.377 -13.979 18.476 1.00 40.69 102 GLN A C 1
ATOM 853 O O . GLN A 1 102 ? 15.689 -13.296 19.231 1.00 40.69 102 GLN A O 1
ATOM 858 N N . VAL A 1 103 ? 16.982 -13.448 17.416 1.00 33.31 103 VAL A N 1
ATOM 859 C CA . VAL A 1 103 ? 16.660 -12.114 16.927 1.00 33.31 103 VAL A CA 1
ATOM 860 C C . VAL A 1 103 ? 15.352 -12.243 16.164 1.00 33.31 103 VAL A C 1
ATOM 862 O O . VAL A 1 103 ? 15.304 -12.702 15.023 1.00 33.31 103 VAL A O 1
ATOM 865 N N . SER A 1 104 ? 14.262 -11.863 16.825 1.00 32.34 104 SER A N 1
ATOM 866 C CA . SER A 1 104 ? 12.968 -11.640 16.190 1.00 32.34 104 SER A CA 1
ATOM 867 C C . SER A 1 104 ? 13.171 -10.811 14.920 1.00 32.34 104 SER A C 1
ATOM 869 O O . SER A 1 104 ? 13.644 -9.675 14.992 1.00 32.34 104 SER A O 1
ATOM 871 N N . VAL A 1 105 ? 12.837 -11.381 13.764 1.00 33.78 105 VAL A N 1
ATOM 872 C CA . VAL A 1 105 ? 12.881 -10.702 12.467 1.00 33.78 105 VAL A CA 1
ATOM 873 C C . VAL A 1 105 ? 11.934 -9.504 12.529 1.00 33.78 105 VAL A C 1
ATOM 875 O O . VAL A 1 105 ? 10.720 -9.638 12.385 1.00 33.78 105 VAL A O 1
ATOM 878 N N . ILE A 1 106 ? 12.475 -8.312 12.778 1.00 34.53 106 ILE A N 1
ATOM 879 C CA . ILE A 1 106 ? 11.718 -7.067 12.675 1.00 34.53 106 ILE A CA 1
ATOM 880 C C . ILE A 1 106 ? 11.562 -6.786 11.179 1.00 34.53 106 ILE A C 1
ATOM 882 O O . ILE A 1 106 ? 12.407 -6.133 10.564 1.00 34.53 106 ILE A O 1
ATOM 886 N N . SER A 1 107 ? 10.474 -7.268 10.571 1.00 34.56 107 SER A N 1
ATOM 887 C CA . SER A 1 107 ? 10.028 -6.737 9.283 1.00 34.56 107 SER A CA 1
ATOM 888 C C . SER A 1 107 ? 9.734 -5.250 9.500 1.00 34.56 107 SER A C 1
ATOM 890 O O . SER A 1 107 ? 8.747 -4.902 10.156 1.00 34.56 107 SER A O 1
ATOM 892 N N . ARG A 1 108 ? 10.600 -4.346 9.028 1.00 41.44 108 ARG A N 1
ATOM 893 C CA . ARG A 1 108 ? 10.338 -2.902 9.110 1.00 41.44 108 ARG A CA 1
ATOM 894 C C . ARG A 1 108 ? 9.169 -2.570 8.186 1.00 41.44 108 ARG A C 1
ATOM 896 O O . ARG A 1 108 ? 9.344 -2.292 7.004 1.00 41.44 108 ARG A O 1
ATOM 903 N N . LYS A 1 109 ? 7.960 -2.630 8.738 1.00 54.00 109 LYS A N 1
ATOM 904 C CA . LYS A 1 109 ? 6.720 -2.207 8.092 1.00 54.00 109 LYS A CA 1
ATOM 905 C C . LYS A 1 109 ? 6.823 -0.696 7.872 1.00 54.00 109 LYS A C 1
ATOM 907 O O . LYS A 1 109 ? 6.804 0.067 8.833 1.00 54.00 109 LYS A O 1
ATOM 912 N N . VAL A 1 110 ? 7.010 -0.253 6.628 1.00 62.16 110 VAL A N 1
ATOM 913 C CA . VAL A 1 110 ? 7.071 1.182 6.310 1.00 62.16 110 VAL A CA 1
ATOM 914 C C . VAL A 1 110 ? 5.660 1.746 6.438 1.00 62.16 110 VAL A C 1
ATOM 916 O O . VAL A 1 110 ? 4.778 1.421 5.645 1.00 62.16 110 VAL A O 1
ATOM 919 N N . LEU A 1 111 ? 5.428 2.551 7.473 1.00 75.12 111 LEU A N 1
ATOM 920 C CA . LEU A 1 111 ? 4.128 3.166 7.725 1.00 75.12 111 LEU A CA 1
ATOM 921 C C . LEU A 1 111 ? 4.057 4.555 7.078 1.00 75.12 111 LEU A C 1
ATOM 923 O O . LEU A 1 111 ? 5.009 5.334 7.199 1.00 75.12 111 LEU A O 1
ATOM 927 N N . PRO A 1 112 ? 2.948 4.893 6.394 1.00 80.00 112 PRO A N 1
ATOM 928 C CA . PRO A 1 112 ? 2.778 6.211 5.805 1.00 80.00 112 PRO A CA 1
ATOM 929 C C . PRO A 1 112 ? 2.692 7.272 6.905 1.00 80.00 112 PRO A C 1
ATOM 931 O O . PRO A 1 112 ? 2.003 7.090 7.905 1.00 80.00 112 PRO A O 1
ATOM 934 N N . LYS A 1 113 ? 3.365 8.407 6.698 1.00 84.88 113 LYS A N 1
ATOM 935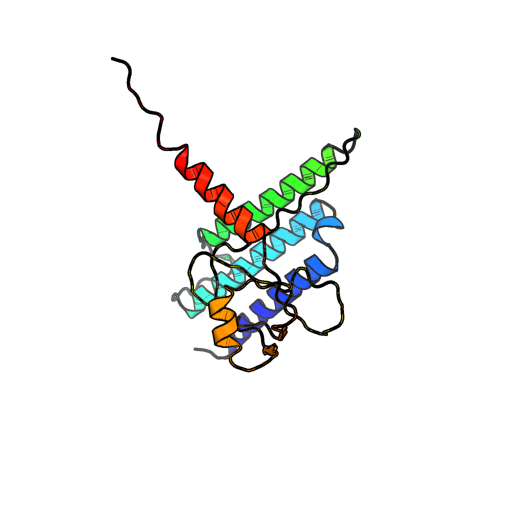 C CA . LYS A 1 113 ? 3.306 9.570 7.603 1.00 84.88 113 LYS A CA 1
ATOM 936 C C . LYS A 1 113 ? 2.263 10.607 7.179 1.00 84.88 113 LYS A C 1
ATOM 938 O O . LYS A 1 113 ? 1.869 11.440 7.988 1.00 84.88 113 LYS A O 1
ATOM 943 N N . ILE A 1 114 ? 1.843 10.564 5.914 1.00 83.88 114 ILE A N 1
ATOM 944 C CA . ILE A 1 114 ? 0.932 11.525 5.288 1.00 83.88 114 ILE A CA 1
ATOM 945 C C . ILE A 1 114 ? -0.388 10.823 4.975 1.00 83.88 114 ILE A C 1
ATOM 947 O O . ILE A 1 114 ? -0.402 9.730 4.407 1.00 83.88 114 ILE A O 1
ATOM 951 N N . CYS A 1 115 ? -1.498 11.469 5.316 1.00 84.62 115 CYS A N 1
ATOM 952 C CA . CYS A 1 115 ? -2.833 10.989 5.007 1.00 84.62 115 CYS A CA 1
ATOM 953 C C . CYS A 1 115 ? -3.177 11.214 3.536 1.00 84.62 115 CYS A C 1
ATOM 955 O O . CYS A 1 115 ? -3.126 12.337 3.042 1.00 84.62 115 CYS A O 1
ATOM 957 N N . PHE A 1 116 ? -3.653 10.172 2.853 1.00 84.38 116 PHE A N 1
ATOM 958 C CA . PHE A 1 116 ? -4.111 10.275 1.464 1.00 84.38 116 PHE A CA 1
ATOM 959 C C . PHE A 1 116 ? -5.272 11.272 1.280 1.00 84.38 116 PHE A C 1
ATOM 961 O O . PHE A 1 116 ? -5.318 11.997 0.291 1.00 84.38 116 PHE A O 1
ATOM 968 N N . LEU A 1 117 ? -6.199 11.331 2.246 1.00 84.50 117 LEU A N 1
ATOM 969 C CA . LEU A 1 117 ? -7.403 12.169 2.158 1.00 84.50 117 LEU A CA 1
ATOM 970 C C . LEU A 1 117 ? -7.126 13.667 2.320 1.00 84.50 117 LEU A C 1
ATOM 972 O O . LEU A 1 117 ? -7.765 14.475 1.655 1.00 84.50 117 LEU A O 1
ATOM 976 N N . THR A 1 118 ? -6.208 14.039 3.214 1.00 85.50 118 THR A N 1
ATOM 977 C CA . THR A 1 118 ? -5.908 15.445 3.528 1.00 85.50 118 THR A CA 1
ATOM 978 C C . THR A 1 118 ? -4.640 15.929 2.842 1.00 85.50 118 THR A C 1
ATOM 980 O O . THR A 1 118 ? -4.469 17.128 2.672 1.00 85.50 118 THR A O 1
ATOM 983 N N . ARG A 1 119 ? -3.758 15.003 2.437 1.00 86.06 119 ARG A N 1
ATOM 984 C CA . ARG A 1 119 ? -2.382 15.268 1.994 1.00 86.06 119 ARG A CA 1
ATOM 985 C C . ARG A 1 119 ? -1.517 15.947 3.064 1.00 86.06 119 ARG A C 1
ATOM 987 O O . ARG A 1 119 ? -0.470 16.500 2.746 1.00 86.06 119 ARG A O 1
ATOM 994 N N . GLU A 1 120 ? -1.928 15.858 4.327 1.00 86.88 120 GLU A N 1
ATOM 995 C CA . GLU A 1 120 ? -1.202 16.376 5.489 1.00 86.88 120 GLU A CA 1
ATOM 996 C C . GLU A 1 120 ? -0.622 15.235 6.332 1.00 86.88 120 GLU A C 1
ATOM 998 O O . GLU A 1 120 ? -1.087 14.094 6.264 1.00 86.88 120 GLU A O 1
ATOM 1003 N N . THR A 1 121 ? 0.384 15.543 7.156 1.00 87.62 121 THR A N 1
ATOM 1004 C CA . THR A 1 121 ? 0.886 14.621 8.184 1.00 87.62 121 THR A CA 1
ATOM 1005 C C . THR A 1 121 ? -0.246 14.209 9.124 1.00 87.62 121 THR A C 1
ATOM 1007 O O . THR A 1 121 ? -1.025 15.062 9.552 1.00 87.62 121 THR A O 1
ATOM 1010 N N . PHE A 1 122 ? -0.327 12.920 9.463 1.00 90.56 122 PHE A N 1
ATOM 1011 C CA . PHE A 1 122 ? -1.356 12.430 10.381 1.00 90.56 122 PHE A CA 1
ATOM 1012 C C . PHE A 1 122 ? -1.257 13.106 11.755 1.00 90.56 122 PHE A C 1
ATOM 1014 O O . PHE A 1 122 ? -0.181 13.173 12.353 1.00 90.56 122 PHE A O 1
ATOM 1021 N N . LYS A 1 123 ? -2.401 13.559 12.266 1.00 93.31 123 LYS A N 1
ATOM 1022 C CA . LYS A 1 123 ? -2.588 14.067 13.633 1.00 93.31 123 LYS A CA 1
ATOM 1023 C C . LYS A 1 123 ? -3.329 13.045 14.488 1.00 93.31 123 LYS A C 1
ATOM 1025 O O . LYS A 1 123 ? -2.960 12.837 15.641 1.00 93.31 123 LYS A O 1
ATOM 1030 N N . ASP A 1 124 ? -4.326 12.376 13.914 1.00 95.62 124 ASP A N 1
ATOM 1031 C CA . ASP A 1 124 ? -5.062 11.287 14.557 1.00 95.62 124 ASP A CA 1
ATOM 1032 C C . ASP A 1 124 ? -5.298 10.133 13.561 1.00 95.62 124 ASP A C 1
ATOM 1034 O O . ASP A 1 124 ? -6.404 9.948 13.037 1.00 95.62 124 ASP A O 1
ATOM 1038 N N . PRO A 1 125 ? -4.242 9.356 13.248 1.00 95.06 125 PRO A N 1
ATOM 1039 C CA . PRO A 1 125 ? -4.336 8.253 12.309 1.00 95.06 125 PRO A CA 1
ATOM 1040 C C . PRO A 1 125 ? -5.225 7.140 12.864 1.00 95.06 125 PRO A C 1
ATOM 1042 O O . PRO A 1 125 ? -5.108 6.723 14.020 1.00 95.06 125 PRO A O 1
ATOM 1045 N N . VAL A 1 126 ? -6.095 6.613 12.008 1.00 95.50 126 VAL A N 1
ATOM 1046 C CA . VAL A 1 126 ? -6.988 5.492 12.299 1.00 95.50 126 VAL A CA 1
ATOM 1047 C C . VAL A 1 126 ? -6.909 4.423 11.218 1.00 95.50 126 VAL A C 1
ATOM 1049 O O . VAL A 1 126 ? -6.777 4.727 10.031 1.00 95.50 126 VAL A O 1
ATOM 1052 N N . SER A 1 127 ? -7.025 3.159 11.616 1.00 93.44 127 SER A N 1
ATOM 1053 C CA . SER A 1 127 ? -6.999 2.014 10.705 1.00 93.44 127 SER A CA 1
ATOM 1054 C C . SER A 1 127 ? -7.827 0.838 11.235 1.00 93.44 127 SER A C 1
ATOM 1056 O O . SER A 1 127 ? -8.289 0.819 12.381 1.00 93.44 127 SER A O 1
ATOM 1058 N N . HIS A 1 128 ? -8.033 -0.162 10.375 1.00 90.81 128 HIS A N 1
ATOM 1059 C CA . HIS A 1 128 ? -8.642 -1.448 10.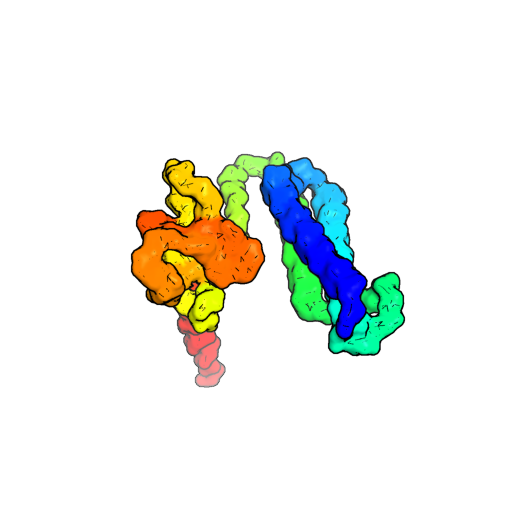738 1.00 90.81 128 HIS A CA 1
ATOM 1060 C C . HIS A 1 128 ? -7.618 -2.567 10.952 1.00 90.81 128 HIS A C 1
ATOM 1062 O O . HIS A 1 128 ? -7.990 -3.725 11.141 1.00 90.81 128 HIS A O 1
ATOM 1068 N N . ARG A 1 129 ? -6.323 -2.244 10.909 1.00 84.31 129 ARG A N 1
ATOM 1069 C CA . ARG A 1 129 ? -5.230 -3.221 10.973 1.00 84.31 129 ARG A CA 1
ATOM 1070 C C . ARG A 1 129 ? -5.302 -4.111 12.215 1.00 84.31 129 ARG A C 1
ATOM 1072 O O . ARG A 1 129 ? -4.998 -5.295 12.137 1.00 84.31 129 ARG A O 1
ATOM 1079 N N . TYR A 1 130 ? -5.733 -3.538 13.336 1.00 80.81 130 TYR A N 1
ATOM 1080 C CA . TYR A 1 130 ? -5.827 -4.205 14.637 1.00 80.81 130 TYR A CA 1
ATOM 1081 C C . TYR A 1 130 ? -7.194 -4.853 14.897 1.00 80.81 130 TYR A C 1
ATOM 1083 O O . TYR A 1 130 ? -7.532 -5.165 16.048 1.00 80.81 130 TYR A O 1
ATOM 1091 N N . ASP A 1 131 ? -8.036 -4.995 13.870 1.00 77.50 131 ASP A N 1
ATOM 1092 C CA . ASP A 1 131 ? -9.267 -5.765 13.990 1.00 77.50 131 ASP A CA 1
ATOM 1093 C C . ASP A 1 131 ? -8.999 -7.261 13.767 1.00 77.50 131 ASP A C 1
ATOM 1095 O O . ASP A 1 131 ? -8.761 -7.734 12.649 1.00 77.50 131 ASP A O 1
ATOM 1099 N N . ALA A 1 132 ? -9.053 -8.004 14.873 1.00 63.56 132 ALA A N 1
ATOM 1100 C CA . ALA A 1 132 ? -8.965 -9.461 14.913 1.00 63.56 132 ALA A CA 1
ATOM 1101 C C . ALA A 1 132 ? -10.349 -10.132 14.942 1.00 63.56 132 ALA A C 1
ATOM 1103 O O . ALA A 1 132 ? -10.439 -11.351 15.034 1.00 63.56 132 ALA A O 1
ATOM 1104 N N . SER A 1 133 ? -11.435 -9.350 14.904 1.00 66.56 133 SER A N 1
ATOM 1105 C CA . SER A 1 133 ? -12.772 -9.856 15.215 1.00 66.56 133 SER A CA 1
ATOM 1106 C C . SER A 1 133 ? -13.303 -10.843 14.174 1.00 66.56 133 SER A C 1
ATOM 1108 O O . SER A 1 133 ? -14.162 -11.656 14.503 1.00 66.56 133 SER A O 1
ATOM 1110 N N . GLY A 1 134 ? -12.832 -10.758 12.923 1.00 63.62 134 GLY A N 1
ATOM 1111 C CA . GLY A 1 134 ? -13.314 -11.586 11.812 1.00 63.62 134 GLY A CA 1
ATOM 1112 C C . GLY A 1 134 ? -14.795 -11.367 11.470 1.00 63.62 134 GLY A C 1
ATOM 1113 O O . GLY A 1 134 ? -15.333 -12.066 10.623 1.00 63.62 134 GLY A O 1
ATOM 1114 N N . LYS A 1 135 ? -15.465 -10.398 12.112 1.00 70.25 135 LYS A N 1
ATOM 1115 C CA . LYS A 1 135 ? -16.923 -10.200 12.038 1.00 70.25 135 LYS A CA 1
ATOM 1116 C C . LYS A 1 135 ? -17.392 -9.540 10.745 1.00 70.25 135 LYS A C 1
ATOM 1118 O O . LYS A 1 135 ? -18.586 -9.541 10.463 1.00 70.25 135 LYS A O 1
ATOM 1123 N N . VAL A 1 136 ? -16.477 -8.929 9.995 1.00 71.38 136 VAL A N 1
ATOM 1124 C CA . VAL A 1 136 ? -16.779 -8.241 8.740 1.00 71.38 136 VAL A CA 1
ATOM 1125 C C . VAL A 1 136 ? -15.846 -8.758 7.660 1.00 71.38 136 VAL A C 1
ATOM 1127 O O . VAL A 1 136 ? -14.639 -8.511 7.695 1.00 71.38 136 VAL A O 1
ATOM 1130 N N . GLU A 1 137 ? -16.422 -9.458 6.689 1.00 74.12 137 GLU A N 1
ATOM 1131 C CA . GLU A 1 137 ? -15.723 -9.834 5.467 1.00 74.12 137 GLU A CA 1
ATOM 1132 C C . GLU A 1 137 ? -15.350 -8.579 4.662 1.00 74.12 137 GLU A C 1
ATOM 1134 O O . GLU A 1 137 ? -16.095 -7.595 4.626 1.00 74.12 137 GLU A O 1
ATOM 1139 N N . ASN A 1 138 ? -14.180 -8.610 4.018 1.00 83.38 138 ASN A N 1
ATOM 1140 C CA . ASN A 1 138 ? -13.671 -7.534 3.161 1.00 83.38 138 ASN A CA 1
ATOM 1141 C C . ASN A 1 138 ? -13.432 -6.178 3.870 1.00 83.38 138 ASN A C 1
ATOM 1143 O O . ASN A 1 138 ? -13.648 -5.115 3.292 1.00 83.38 138 ASN A O 1
ATOM 1147 N N . LEU A 1 139 ? -12.979 -6.180 5.127 1.00 88.19 139 LEU A N 1
ATOM 1148 C CA . LEU A 1 139 ? -12.566 -4.963 5.838 1.00 88.19 139 LEU A CA 1
ATOM 1149 C C . LEU A 1 139 ? -11.204 -4.443 5.330 1.00 88.19 139 LEU A C 1
ATOM 1151 O O . LEU A 1 139 ? -10.264 -5.213 5.135 1.00 88.19 139 LEU A O 1
ATOM 1155 N N . CYS A 1 140 ? -11.060 -3.129 5.167 1.00 86.62 140 CYS A N 1
ATOM 1156 C CA . CYS A 1 140 ? -9.835 -2.503 4.670 1.00 86.62 140 CYS A CA 1
ATOM 1157 C C . CYS A 1 140 ? -8.733 -2.435 5.745 1.00 86.62 140 CYS A C 1
ATOM 1159 O O . CYS A 1 140 ? -8.626 -1.443 6.463 1.00 86.62 140 CYS A O 1
ATOM 1161 N N . LYS A 1 141 ? -7.888 -3.471 5.849 1.00 86.81 141 LYS A N 1
ATOM 1162 C CA . LYS A 1 141 ? -6.833 -3.586 6.885 1.00 86.81 141 LYS A CA 1
ATOM 1163 C C . LYS A 1 141 ? -5.510 -2.877 6.567 1.00 86.81 141 LYS A C 1
ATOM 1165 O O . LYS A 1 141 ? -4.676 -2.720 7.457 1.00 86.81 141 LYS A O 1
ATOM 1170 N N . HIS A 1 142 ? -5.312 -2.465 5.318 1.00 85.88 142 HIS A N 1
ATOM 1171 C CA . HIS A 1 142 ? -4.018 -1.967 4.839 1.00 85.88 142 HIS A CA 1
ATOM 1172 C C . HIS A 1 142 ? -3.879 -0.446 4.937 1.00 85.88 142 HIS A C 1
ATOM 1174 O O . HIS A 1 142 ? -2.779 0.061 5.147 1.00 85.88 142 HIS A O 1
ATOM 1180 N N . HIS A 1 143 ? -4.989 0.280 4.823 1.00 88.69 143 HIS A N 1
ATOM 1181 C CA . HIS A 1 143 ? -4.975 1.734 4.739 1.00 88.69 143 HIS A CA 1
ATOM 1182 C C . HIS A 1 143 ? -5.179 2.414 6.093 1.00 88.69 143 HIS A C 1
ATOM 1184 O O . HIS A 1 143 ? -5.928 1.939 6.951 1.00 88.69 143 HIS A O 1
ATOM 1190 N N . ILE A 1 144 ? -4.507 3.554 6.243 1.00 93.19 144 ILE A N 1
ATOM 1191 C CA . ILE A 1 144 ? -4.554 4.434 7.409 1.00 93.19 144 ILE A CA 1
ATOM 1192 C C . ILE A 1 144 ? -5.122 5.777 6.952 1.00 93.19 144 ILE A C 1
ATOM 1194 O O . ILE A 1 144 ? -4.797 6.260 5.863 1.00 93.19 144 ILE A O 1
ATOM 1198 N N . TYR A 1 145 ? -5.967 6.379 7.779 1.00 94.00 145 TYR A N 1
ATOM 1199 C CA . TYR A 1 145 ? -6.674 7.614 7.460 1.00 94.00 145 TYR A CA 1
ATOM 1200 C C . TYR A 1 145 ? -6.575 8.609 8.606 1.00 94.00 145 TYR A C 1
ATOM 1202 O O . TYR A 1 145 ? -6.464 8.217 9.759 1.00 94.00 145 TYR A O 1
ATOM 1210 N N . GLU A 1 146 ? -6.677 9.894 8.293 1.00 95.62 146 GLU A N 1
ATOM 1211 C CA . GLU A 1 146 ? -6.915 10.927 9.294 1.0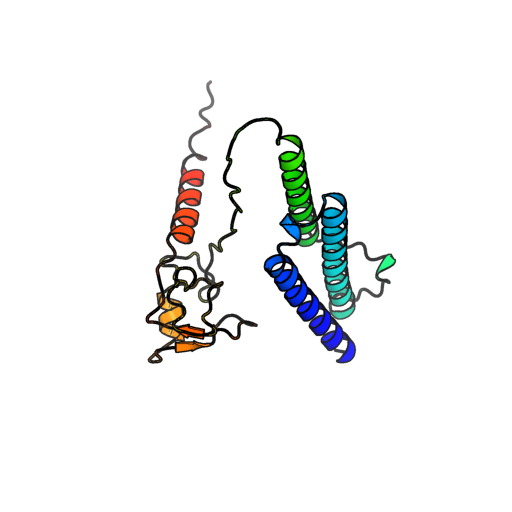0 95.62 146 GLU A CA 1
ATOM 1212 C C . GLU A 1 146 ? -8.366 10.825 9.778 1.00 95.62 146 GLU A C 1
ATOM 1214 O O . GLU A 1 146 ? -9.286 10.770 8.948 1.00 95.62 146 GLU A O 1
ATOM 1219 N N . ARG A 1 147 ? -8.588 10.782 11.100 1.00 95.50 147 ARG A N 1
ATOM 1220 C CA . ARG A 1 147 ? -9.909 10.496 11.682 1.00 95.50 147 ARG A CA 1
ATOM 1221 C C . ARG A 1 147 ? -10.972 11.453 11.166 1.00 95.50 147 ARG A C 1
ATOM 1223 O O . ARG A 1 147 ? -12.016 11.005 10.694 1.00 95.50 147 ARG A O 1
ATOM 1230 N N . GLU A 1 148 ? -10.725 12.754 11.254 1.00 94.50 148 GLU A N 1
ATOM 1231 C CA . GLU A 1 148 ? -11.721 13.767 10.891 1.00 94.50 148 GLU A CA 1
ATOM 1232 C C . GLU A 1 148 ? -12.084 13.700 9.406 1.00 94.50 148 GLU A C 1
ATOM 1234 O O . GLU A 1 148 ? -13.262 13.705 9.039 1.00 94.50 148 GLU A O 1
ATOM 1239 N N . ALA A 1 149 ? -11.074 13.553 8.545 1.00 92.81 149 ALA A N 1
ATOM 1240 C CA . ALA A 1 149 ? -11.267 13.442 7.105 1.00 92.81 149 ALA A CA 1
ATOM 1241 C C . ALA A 1 149 ? -12.058 12.183 6.735 1.00 92.81 149 ALA A C 1
ATOM 1243 O O . ALA A 1 149 ? -12.965 12.232 5.899 1.00 92.81 149 ALA A O 1
ATOM 1244 N N . LEU A 1 150 ? -11.761 11.062 7.395 1.00 94.81 150 LEU A N 1
ATOM 1245 C CA . LEU A 1 150 ? -12.479 9.818 7.175 1.00 94.81 150 LEU A CA 1
ATOM 1246 C C . LEU A 1 150 ? -13.927 9.901 7.664 1.00 94.81 150 LEU A C 1
ATOM 1248 O O . LEU A 1 150 ? -14.837 9.460 6.965 1.00 94.81 150 LEU A O 1
ATOM 1252 N N . LEU A 1 151 ? -14.171 10.483 8.839 1.00 94.12 151 LEU A N 1
ATOM 1253 C CA . LEU A 1 151 ? -15.528 10.664 9.357 1.00 94.12 151 LEU A CA 1
ATOM 1254 C C . LEU A 1 151 ? -16.360 11.567 8.441 1.00 94.12 151 LEU A C 1
ATOM 1256 O O . LEU A 1 151 ? -17.521 11.245 8.179 1.00 94.12 151 LEU A O 1
ATOM 1260 N N . LYS A 1 152 ? -15.759 12.627 7.886 1.00 94.75 152 LYS A N 1
ATOM 1261 C CA . LYS A 1 152 ? -16.394 13.486 6.876 1.00 94.75 152 LYS A CA 1
ATOM 1262 C C . LYS A 1 152 ? -16.760 12.705 5.612 1.00 94.75 152 LYS A C 1
ATOM 1264 O O . LYS A 1 152 ? -17.875 12.845 5.121 1.00 94.75 152 LYS A O 1
ATOM 1269 N N . TYR A 1 153 ? -15.863 11.850 5.119 1.00 92.81 153 TYR A N 1
ATOM 1270 C CA . TYR A 1 153 ? -16.130 10.969 3.975 1.00 92.81 153 TYR A CA 1
ATOM 1271 C C . TYR A 1 153 ? -17.281 9.980 4.246 1.00 92.81 153 TYR A C 1
ATOM 1273 O O . TYR A 1 153 ? -18.191 9.805 3.425 1.00 92.81 153 TYR A O 1
ATOM 1281 N N . LEU A 1 154 ? -17.273 9.347 5.422 1.00 92.69 154 LEU A N 1
ATOM 1282 C CA . LEU A 1 154 ? -18.300 8.382 5.814 1.00 92.69 154 LEU A CA 1
ATOM 1283 C C . LEU A 1 154 ? -19.669 9.045 6.044 1.00 92.69 154 LEU A C 1
ATOM 1285 O O . LEU A 1 154 ? -20.696 8.401 5.838 1.00 92.69 154 LEU A O 1
ATOM 1289 N N . GLY A 1 155 ? -19.714 10.325 6.425 1.00 93.38 155 GLY A N 1
ATOM 1290 C CA . GLY A 1 155 ? -20.962 11.072 6.603 1.00 93.38 155 GLY A CA 1
ATOM 1291 C C . GLY A 1 155 ? -21.841 10.453 7.692 1.00 93.38 155 GLY A C 1
ATOM 1292 O O . GLY A 1 155 ? -21.355 10.168 8.782 1.00 93.38 155 GLY A O 1
ATOM 1293 N N . ALA A 1 156 ? -23.121 10.195 7.414 1.00 93.06 156 ALA A N 1
ATOM 1294 C CA . ALA A 1 156 ? -24.027 9.496 8.338 1.00 93.06 156 ALA A CA 1
ATOM 1295 C C . ALA A 1 156 ? -23.896 7.960 8.283 1.00 93.06 156 ALA A C 1
ATOM 1297 O O . ALA A 1 156 ? -24.365 7.255 9.177 1.00 93.06 156 ALA A O 1
ATOM 1298 N N . GLU A 1 157 ? -23.231 7.418 7.265 1.00 92.00 157 GLU A N 1
ATOM 1299 C CA . GLU A 1 157 ? -23.214 5.978 7.022 1.00 92.00 157 GLU A CA 1
ATOM 1300 C C . GLU A 1 157 ? -22.325 5.240 8.028 1.00 92.00 157 GLU A C 1
ATOM 1302 O O . GLU A 1 157 ? -21.300 5.750 8.495 1.00 92.00 157 GLU A O 1
ATOM 1307 N N . LYS A 1 158 ? -22.728 4.016 8.388 1.00 88.75 158 LYS A N 1
ATOM 1308 C CA . LYS A 1 158 ? -21.972 3.155 9.314 1.00 88.75 158 LYS A CA 1
ATOM 1309 C C . LYS A 1 158 ? -20.748 2.524 8.643 1.00 88.75 158 LYS A C 1
ATOM 1311 O O . LYS A 1 158 ? -19.773 2.214 9.330 1.00 88.75 158 LYS A O 1
ATOM 1316 N N . LYS A 1 159 ? -20.805 2.337 7.320 1.00 91.88 159 LYS A N 1
ATOM 1317 C CA . LYS A 1 159 ? -19.742 1.768 6.490 1.00 91.88 159 LYS A CA 1
ATOM 1318 C C . LYS A 1 159 ? -19.809 2.301 5.059 1.00 91.88 159 LYS A C 1
ATOM 1320 O O . LYS A 1 159 ? -20.911 2.539 4.583 1.00 91.88 159 LYS A O 1
ATOM 1325 N N . LYS A 1 160 ? -18.661 2.423 4.392 1.00 92.06 160 LYS A N 1
ATOM 1326 C CA . LYS A 1 160 ? -18.527 2.712 2.951 1.00 92.06 160 LYS A CA 1
ATOM 1327 C C . LYS A 1 160 ? -17.364 1.925 2.360 1.00 92.06 160 LYS A C 1
ATOM 1329 O O . LYS A 1 160 ? -16.554 1.378 3.104 1.00 92.06 160 LYS A O 1
ATOM 1334 N N . VAL A 1 161 ? -17.268 1.890 1.036 1.00 92.19 161 VAL A N 1
ATOM 1335 C CA . VAL A 1 161 ? -16.051 1.438 0.346 1.00 92.19 161 VAL A CA 1
ATOM 1336 C C . VAL A 1 161 ? -14.881 2.354 0.722 1.00 92.19 161 VAL A C 1
ATOM 1338 O O . VAL A 1 161 ? -15.071 3.524 1.047 1.00 92.19 161 VAL A O 1
ATOM 1341 N N . CYS A 1 162 ? -13.670 1.812 0.746 1.00 91.12 162 CYS A N 1
ATOM 1342 C CA . CYS A 1 162 ? -12.453 2.565 0.989 1.00 91.12 162 CYS A CA 1
ATOM 1343 C C . CYS A 1 162 ? -12.315 3.719 -0.025 1.00 91.12 162 CYS A C 1
ATOM 1345 O O . CYS A 1 162 ? -12.455 3.494 -1.224 1.00 91.12 162 CYS A O 1
ATOM 1347 N N . PRO A 1 163 ? -11.986 4.946 0.419 1.00 88.12 163 PRO A N 1
ATOM 1348 C CA . PRO A 1 163 ? -11.843 6.098 -0.475 1.00 88.12 163 PRO A CA 1
ATOM 1349 C C . PRO A 1 163 ? -10.543 6.108 -1.305 1.00 88.12 163 PRO A C 1
ATOM 1351 O O . PRO A 1 163 ? -10.313 7.048 -2.062 1.00 88.12 163 PRO A O 1
ATOM 1354 N N . ILE A 1 164 ? -9.667 5.111 -1.148 1.00 84.19 164 ILE A N 1
ATOM 1355 C CA . ILE A 1 164 ? -8.400 5.014 -1.886 1.00 84.19 164 ILE A CA 1
ATOM 1356 C C . ILE A 1 164 ? -8.641 4.270 -3.197 1.00 84.19 164 ILE A C 1
ATOM 1358 O O . ILE A 1 164 ? -9.192 3.169 -3.203 1.00 84.19 164 ILE A O 1
ATOM 1362 N N . ALA A 1 165 ? -8.210 4.881 -4.301 1.00 78.62 165 ALA A N 1
ATOM 1363 C CA . ALA A 1 165 ? -8.368 4.331 -5.641 1.00 78.62 165 ALA A CA 1
ATOM 1364 C C . ALA A 1 165 ? -7.789 2.909 -5.737 1.00 78.62 165 ALA A C 1
ATOM 1366 O O . ALA A 1 165 ? -6.698 2.640 -5.241 1.00 78.62 165 ALA A O 1
ATOM 1367 N N . GLY A 1 166 ? -8.541 2.000 -6.361 1.00 76.44 166 GLY A N 1
ATOM 1368 C CA . GLY A 1 166 ? -8.163 0.589 -6.493 1.00 76.44 166 GLY A CA 1
ATOM 1369 C C . GLY A 1 166 ? -8.468 -0.282 -5.268 1.00 76.44 166 GLY A C 1
ATOM 1370 O O . GLY A 1 166 ? -8.336 -1.499 -5.350 1.00 76.44 166 GLY A O 1
ATOM 1371 N N . CYS A 1 167 ? -8.928 0.288 -4.147 1.00 79.19 167 CYS A N 1
ATOM 1372 C CA . CYS A 1 167 ? -9.334 -0.491 -2.980 1.00 79.19 167 CYS A CA 1
ATOM 1373 C C . CYS A 1 167 ? -10.847 -0.751 -2.967 1.00 79.19 167 CYS A C 1
ATOM 1375 O O . CYS A 1 167 ? -11.644 0.166 -2.791 1.00 79.19 167 CYS A O 1
ATOM 1377 N N . SER A 1 168 ? -11.245 -2.018 -3.082 1.00 84.50 168 SER A N 1
ATOM 1378 C CA . SER A 1 168 ? -12.647 -2.464 -3.021 1.00 84.50 168 SER A CA 1
ATOM 1379 C C . SER A 1 168 ? -13.097 -2.909 -1.620 1.00 84.50 168 SER A C 1
ATOM 1381 O O . SER A 1 168 ? -14.212 -3.409 -1.449 1.00 84.50 168 SER A O 1
ATOM 1383 N N . SER A 1 169 ? -12.247 -2.738 -0.604 1.00 90.44 169 SER A N 1
ATOM 1384 C CA . SER A 1 169 ? -12.552 -3.120 0.777 1.00 90.44 169 SER A CA 1
ATOM 1385 C C . SER A 1 169 ? -13.395 -2.074 1.503 1.00 90.44 169 SER A C 1
ATOM 1387 O O . SER A 1 169 ? -13.415 -0.900 1.145 1.00 90.44 169 SER A O 1
ATOM 1389 N N . LEU A 1 170 ? -14.088 -2.494 2.556 1.00 90.75 170 LEU A N 1
ATOM 1390 C CA . LEU A 1 170 ? -14.978 -1.664 3.358 1.00 90.75 170 LEU A CA 1
ATOM 1391 C C . LEU A 1 170 ? -14.245 -0.986 4.514 1.00 90.75 170 LEU A C 1
ATOM 1393 O O . LEU A 1 170 ? -13.424 -1.587 5.208 1.00 90.75 170 LEU A O 1
ATOM 1397 N N . VAL A 1 171 ? -14.632 0.255 4.774 1.00 91.75 171 VAL A N 1
ATOM 1398 C CA . VAL A 1 171 ? -14.316 0.999 5.989 1.00 91.75 171 VAL A CA 1
ATOM 1399 C C . VAL A 1 171 ? -15.572 1.070 6.844 1.00 91.75 171 VAL A C 1
ATOM 1401 O O . VAL A 1 171 ? -16.637 1.457 6.362 1.00 91.75 171 VAL A O 1
ATOM 1404 N N . VAL A 1 172 ? -15.461 0.716 8.122 1.00 92.56 172 VAL A N 1
ATOM 1405 C CA . VAL A 1 172 ? -16.603 0.606 9.041 1.00 92.56 172 VAL A CA 1
ATOM 1406 C C . VAL A 1 172 ? -16.321 1.385 10.321 1.00 92.56 172 VAL A C 1
ATOM 1408 O O . VAL A 1 172 ? -15.426 1.024 11.077 1.00 92.56 172 VAL A O 1
ATOM 1411 N N . LYS A 1 173 ? -17.124 2.410 10.631 1.00 91.69 173 LYS A N 1
ATOM 1412 C CA . LYS A 1 173 ? -16.858 3.333 11.756 1.00 91.69 173 LYS A CA 1
ATOM 1413 C C . LYS A 1 173 ? -16.582 2.636 13.085 1.00 91.69 173 LYS A C 1
ATOM 1415 O O . LYS A 1 173 ? -15.652 3.008 13.789 1.00 91.69 173 LYS A O 1
ATOM 1420 N N . ALA A 1 174 ? -17.385 1.623 13.405 1.00 89.62 174 ALA A N 1
ATOM 1421 C CA . ALA A 1 174 ? -17.329 0.915 14.682 1.00 89.62 174 ALA A CA 1
ATOM 1422 C C . ALA A 1 174 ? -16.010 0.155 14.915 1.00 89.62 174 ALA A C 1
ATOM 1424 O O . ALA A 1 174 ? -15.688 -0.155 16.057 1.00 89.62 174 ALA A O 1
ATOM 1425 N N . TYR A 1 175 ? -15.255 -0.137 13.852 1.00 89.75 175 TYR A N 1
ATOM 1426 C CA . TYR A 1 175 ? -14.016 -0.914 13.920 1.00 89.75 175 TYR A CA 1
ATOM 1427 C C . TYR A 1 175 ? -12.764 -0.068 13.666 1.00 89.75 175 TYR A C 1
ATOM 1429 O O . TYR A 1 175 ? -11.672 -0.620 13.525 1.00 89.75 175 TYR A O 1
ATOM 1437 N N . LEU A 1 176 ? -12.895 1.258 13.559 1.00 91.06 176 LEU A N 1
ATOM 1438 C CA . LEU A 1 176 ? -11.744 2.149 13.428 1.00 91.06 176 LEU A CA 1
ATOM 1439 C C . LEU A 1 176 ? -11.034 2.270 14.773 1.00 91.06 176 LEU A C 1
ATOM 1441 O O . LEU A 1 176 ? -11.613 2.738 15.755 1.00 91.06 176 LEU A O 1
ATOM 1445 N N . LYS A 1 177 ? -9.762 1.887 14.799 1.00 93.44 177 LYS A N 1
ATOM 1446 C CA . LYS A 1 177 ? -8.885 2.055 15.957 1.00 93.44 177 LYS A CA 1
ATOM 1447 C C . LYS A 1 177 ? -7.802 3.066 15.628 1.00 93.44 177 LYS A C 1
ATOM 1449 O O . LYS A 1 177 ? -7.426 3.218 14.470 1.00 93.44 177 LYS A O 1
ATOM 1454 N N . LYS A 1 178 ? -7.327 3.762 16.656 1.00 94.06 178 LYS A N 1
ATOM 1455 C CA . LYS A 1 178 ? -6.184 4.667 16.547 1.00 94.06 178 LYS A CA 1
ATOM 1456 C C . LYS A 1 178 ? -4.931 3.865 16.188 1.00 94.06 178 LYS A C 1
ATOM 1458 O O . LYS A 1 178 ? -4.712 2.799 16.762 1.00 94.06 178 LYS A O 1
ATOM 1463 N N . ASP A 1 179 ? -4.145 4.367 15.245 1.00 91.50 179 ASP A N 1
ATOM 1464 C CA . ASP A 1 179 ? -2.911 3.735 14.781 1.00 91.50 179 ASP A CA 1
ATOM 1465 C C . ASP A 1 179 ? -1.713 4.339 15.523 1.00 91.50 179 ASP A C 1
ATOM 1467 O O . ASP A 1 179 ? -1.120 5.335 15.106 1.00 91.50 179 ASP A O 1
ATOM 1471 N N . GLN A 1 180 ? -1.426 3.782 16.704 1.00 88.75 180 GLN A N 1
ATOM 1472 C CA . GLN A 1 180 ? -0.401 4.325 17.597 1.00 88.75 180 GLN A CA 1
ATOM 1473 C C . GLN A 1 180 ? 1.005 4.194 16.995 1.00 88.75 180 GLN A C 1
ATOM 1475 O O . GLN A 1 180 ? 1.797 5.120 17.121 1.00 88.75 180 GLN A O 1
ATOM 1480 N N . GLU A 1 181 ? 1.277 3.125 16.239 1.00 87.94 181 GLU A N 1
ATOM 1481 C CA . GLU A 1 181 ? 2.567 2.932 15.562 1.00 87.94 181 GLU A CA 1
ATOM 1482 C C . GLU A 1 181 ? 2.885 4.073 14.579 1.00 87.94 181 GLU A C 1
ATOM 1484 O O . GLU A 1 181 ? 4.024 4.534 14.501 1.00 87.94 181 GLU A O 1
ATOM 1489 N N . VAL A 1 182 ? 1.884 4.564 13.836 1.00 86.38 182 VAL A N 1
ATOM 1490 C CA . VAL A 1 182 ? 2.055 5.705 12.917 1.00 86.38 182 VAL A CA 1
ATOM 1491 C C . VAL A 1 182 ? 2.355 6.992 13.683 1.00 86.38 182 VAL A C 1
ATOM 1493 O O . VAL A 1 182 ? 3.198 7.779 13.250 1.00 86.38 182 VAL A O 1
ATOM 1496 N N . LEU A 1 183 ? 1.691 7.215 14.818 1.00 87.69 183 LEU A N 1
ATOM 1497 C CA . LEU A 1 183 ? 1.946 8.393 15.650 1.00 87.69 183 LEU A CA 1
ATOM 1498 C C . LEU A 1 183 ? 3.344 8.379 16.245 1.00 87.69 183 LEU A C 1
ATOM 1500 O O . LEU A 1 183 ? 4.052 9.380 16.135 1.00 87.69 183 LEU A O 1
ATOM 1504 N N . ASP A 1 184 ? 3.751 7.250 16.814 1.00 84.62 184 ASP A N 1
ATOM 1505 C CA . ASP A 1 184 ? 5.072 7.086 17.416 1.00 84.62 184 ASP A CA 1
ATOM 1506 C C . ASP A 1 184 ? 6.166 7.285 16.353 1.00 84.62 184 ASP A C 1
ATOM 1508 O O . ASP A 1 184 ? 7.183 7.943 16.594 1.00 84.62 184 ASP A O 1
ATOM 1512 N N . LEU A 1 185 ? 5.930 6.814 15.122 1.00 83.31 185 LEU A N 1
ATOM 1513 C CA . LEU A 1 185 ? 6.822 7.041 13.983 1.00 83.31 185 LEU A CA 1
ATOM 1514 C C . LEU A 1 185 ? 6.926 8.523 13.591 1.00 83.31 185 LEU A C 1
ATOM 1516 O O . LEU A 1 185 ? 8.002 8.996 13.215 1.00 83.31 185 LEU A O 1
ATOM 1520 N N . ILE A 1 186 ? 5.821 9.266 13.616 1.00 82.00 186 ILE A N 1
ATOM 1521 C CA . ILE A 1 186 ? 5.836 10.702 13.313 1.00 82.00 186 ILE A CA 1
ATOM 1522 C C . ILE A 1 186 ? 6.589 11.455 14.416 1.00 82.00 186 ILE A C 1
ATOM 1524 O O . ILE A 1 186 ? 7.461 12.263 14.097 1.00 82.00 186 ILE A O 1
ATOM 1528 N N . GLN A 1 187 ? 6.317 11.135 15.684 1.00 81.19 187 GLN A N 1
ATOM 1529 C CA . GLN A 1 187 ? 6.891 11.804 16.855 1.00 81.19 187 GLN A CA 1
ATOM 1530 C C . GLN A 1 187 ? 8.399 11.570 16.997 1.00 81.19 187 GLN A C 1
ATOM 1532 O O . GLN A 1 187 ? 9.149 12.541 17.115 1.00 81.19 187 GLN A O 1
ATOM 1537 N N . SER A 1 188 ? 8.858 10.325 16.864 1.00 72.56 188 SER A N 1
ATOM 1538 C CA . SER A 1 188 ? 10.286 9.962 16.922 1.00 72.56 188 SER A CA 1
ATOM 1539 C C . SER A 1 188 ? 11.143 10.673 15.865 1.00 72.56 188 SER A C 1
ATOM 1541 O O . SER A 1 188 ? 12.290 11.032 16.118 1.00 72.56 188 SER A O 1
ATOM 1543 N N . ASN A 1 189 ? 10.590 10.971 14.684 1.00 58.97 189 ASN A N 1
ATOM 1544 C CA . ASN A 1 189 ? 11.301 11.737 13.651 1.00 58.97 189 ASN A CA 1
ATOM 1545 C C . ASN A 1 189 ? 11.356 13.251 13.926 1.00 58.97 189 ASN A C 1
ATOM 1547 O O . ASN A 1 189 ? 12.172 13.955 13.328 1.00 58.97 189 ASN A O 1
ATOM 1551 N N . THR A 1 190 ? 10.491 13.767 14.799 1.00 57.72 190 THR A N 1
ATOM 1552 C CA . THR A 1 190 ? 10.514 15.174 15.230 1.00 57.72 190 THR A CA 1
ATOM 1553 C C . THR A 1 190 ? 11.607 15.440 16.261 1.00 57.72 190 THR A C 1
ATOM 1555 O O . THR A 1 190 ? 12.175 16.531 16.260 1.00 57.72 190 THR A O 1
ATOM 1558 N N . GLU A 1 191 ? 11.931 14.460 17.106 1.00 49.81 191 GLU A N 1
ATOM 1559 C CA . GLU A 1 191 ? 12.976 14.580 18.133 1.00 49.81 191 GLU A CA 1
ATOM 1560 C C . GLU A 1 191 ? 14.380 14.585 17.515 1.00 49.81 191 GLU A C 1
ATOM 1562 O O . GLU A 1 191 ? 15.180 15.463 17.826 1.00 49.81 191 GLU A O 1
ATOM 1567 N N . ILE A 1 192 ? 14.627 13.744 16.503 1.00 48.59 192 ILE A N 1
ATOM 1568 C CA . ILE A 1 192 ? 15.909 13.704 15.768 1.00 48.59 192 ILE A CA 1
ATOM 1569 C C . ILE A 1 192 ? 16.238 15.059 15.100 1.00 48.59 192 ILE A C 1
ATOM 1571 O O . ILE A 1 192 ? 17.404 15.430 14.950 1.00 48.59 192 ILE A O 1
ATOM 1575 N N . LYS A 1 193 ? 15.219 15.852 14.735 1.00 41.47 193 LYS A N 1
ATOM 1576 C CA . LYS A 1 193 ? 15.417 17.195 14.164 1.00 41.47 193 LYS A CA 1
ATOM 1577 C C . LYS A 1 193 ? 15.721 18.280 15.201 1.00 41.47 193 LYS A C 1
ATOM 1579 O O . LYS A 1 193 ? 16.225 19.328 14.804 1.00 41.47 193 LYS A O 1
ATOM 1584 N N . LYS A 1 194 ? 15.441 18.071 16.492 1.00 41.12 194 LYS A N 1
ATOM 1585 C CA . LYS A 1 194 ? 15.765 19.055 17.543 1.00 41.12 194 LYS A CA 1
ATOM 1586 C C . LYS A 1 194 ? 17.216 18.966 18.015 1.00 41.12 194 LYS A C 1
ATOM 1588 O O . LYS A 1 194 ? 17.786 20.000 18.349 1.00 41.12 194 LYS A O 1
ATOM 1593 N N . ASP A 1 195 ? 17.839 17.794 17.927 1.00 38.16 195 ASP A N 1
ATOM 1594 C CA . ASP A 1 195 ? 19.230 17.609 18.368 1.00 38.16 195 ASP A CA 1
ATOM 1595 C C . ASP A 1 195 ? 20.280 18.009 17.317 1.00 38.16 195 ASP A C 1
ATOM 1597 O O . ASP A 1 195 ? 21.460 18.143 17.625 1.00 38.16 195 ASP A O 1
ATOM 1601 N N . SER A 1 196 ? 19.866 18.295 16.078 1.00 40.69 196 SER A N 1
ATOM 1602 C CA . SER A 1 196 ? 20.783 18.649 14.980 1.00 40.69 196 SER A CA 1
ATOM 1603 C C . SER A 1 196 ? 21.117 20.152 14.879 1.00 40.69 196 SER A C 1
ATOM 1605 O O . SER A 1 196 ? 21.740 20.574 13.905 1.00 40.69 196 SER A O 1
ATOM 1607 N N . HIS A 1 197 ? 20.706 20.986 15.846 1.00 39.09 197 HIS A N 1
ATOM 1608 C CA . HIS A 1 197 ? 20.931 22.444 15.806 1.00 39.09 197 HIS A CA 1
ATOM 1609 C C . HIS A 1 197 ? 21.794 23.037 16.929 1.00 39.09 197 HIS A C 1
ATOM 1611 O O . HIS A 1 197 ? 22.058 24.236 16.902 1.00 39.09 197 HIS A O 1
ATOM 1617 N N . ASN A 1 198 ? 22.331 22.230 17.846 1.00 37.31 198 ASN A N 1
ATOM 1618 C CA . ASN A 1 198 ? 23.297 22.700 18.844 1.00 37.31 198 ASN A CA 1
ATOM 1619 C C . ASN A 1 198 ? 24.638 21.990 18.660 1.00 37.31 198 ASN A C 1
ATOM 1621 O O . ASN A 1 198 ? 24.896 20.969 19.288 1.00 37.31 198 ASN A O 1
ATOM 1625 N N . GLY A 1 199 ? 25.500 22.524 17.793 1.00 38.03 199 GLY A N 1
ATOM 1626 C CA . GLY A 1 199 ? 26.781 21.865 17.553 1.00 38.03 199 GLY A CA 1
ATOM 1627 C C . GLY A 1 199 ? 27.788 22.570 16.658 1.00 38.03 199 GLY A C 1
ATOM 1628 O O . GLY A 1 199 ? 28.542 21.871 16.003 1.00 38.03 199 GLY A O 1
ATOM 1629 N N . ILE A 1 200 ? 27.841 23.907 16.616 1.00 40.56 200 ILE A N 1
ATOM 1630 C CA . ILE A 1 200 ? 29.068 24.612 16.203 1.00 40.56 200 ILE A CA 1
ATOM 1631 C C . ILE A 1 200 ? 29.244 25.836 17.110 1.00 40.56 200 ILE A C 1
ATOM 1633 O O . ILE A 1 200 ? 28.737 26.919 16.833 1.00 40.56 200 ILE A O 1
ATOM 1637 N N . ARG A 1 201 ? 29.960 25.657 18.224 1.00 36.47 201 ARG A N 1
ATOM 1638 C CA . ARG A 1 201 ? 30.748 26.742 18.817 1.00 36.47 201 ARG A CA 1
ATOM 1639 C C . ARG A 1 201 ? 32.185 26.510 18.373 1.00 36.47 201 ARG A C 1
ATOM 1641 O O . ARG A 1 201 ? 32.820 25.564 18.826 1.00 36.47 201 ARG A O 1
ATOM 1648 N N . LEU A 1 202 ? 32.627 27.338 17.431 1.00 36.56 202 LEU A N 1
ATOM 1649 C CA . LEU A 1 202 ? 34.035 27.527 17.111 1.00 36.56 202 LEU A CA 1
ATOM 1650 C C . LEU A 1 202 ? 34.749 28.001 18.382 1.00 36.56 202 LEU A C 1
ATOM 1652 O O . LEU A 1 202 ? 34.296 28.944 19.032 1.00 36.56 202 LEU A O 1
ATOM 1656 N N . LEU A 1 203 ? 35.808 27.284 18.746 1.00 40.03 203 LEU A N 1
ATOM 1657 C CA . LEU A 1 203 ? 36.847 27.766 19.643 1.00 40.03 203 LEU A CA 1
ATOM 1658 C C . LEU A 1 203 ? 37.766 28.662 18.811 1.00 40.03 203 LEU A C 1
ATOM 1660 O O . LEU A 1 203 ? 38.381 28.156 17.876 1.00 40.03 203 LEU A O 1
ATOM 1664 N N . ASP A 1 204 ? 37.829 29.938 19.178 1.00 37.09 204 ASP A N 1
ATOM 1665 C CA . ASP A 1 204 ? 39.011 30.798 19.069 1.00 37.09 204 ASP A CA 1
ATOM 1666 C C . ASP A 1 204 ? 39.246 31.415 20.457 1.00 37.09 204 ASP A C 1
ATOM 1668 O O . ASP A 1 204 ? 38.237 31.811 21.098 1.00 37.09 204 ASP A O 1
#

Foldseek 3Di:
DPVVLVVVLVVLVVVLVVLVVVCVVVVCLVPDDLVVLVVVLVVNLLSVLVSVVSCCVVPVVDPDDSVPDDDDDVVSVVSNVVSVVSSVVVVVVVVPPPDDDPPPPPPPPDDDQAAPQPRHGAPWKKALLPDPPPPDPQAGNPDIHRPVSVCVVCPPHQKDFDPDPPGRGMDGPVRIDTDVVSVVVNVVVVVVVVVPPPDDDDDD

Radius of gyration: 21.87 Å; Cα contacts (8 Å, |Δi|>4): 164; chains: 1; bounding box: 63×52×50 Å

pLDDT: mean 71.91, std 16.66, range [31.89, 95.62]

Secondary structure (DSSP, 8-state):
--HHHHHHHHHHHHHHHHHHHHHHHTTHHHHS-HHHHHHHHHHHHHHHHHHHHHHHHHHS-----GGG-----HHHHHHHHHHHHHHHHHHHHHH--SS-------------SB-TTTSSB-SSEEESTT-----STTB--S-EEEHHHHHHHHTT-SEEE-SSTT---EEEGGG-EE-HHHHHHHHHHHHHTTGGGS------

Solvent-accessible surface area (backbone atoms only — not comparable to full-atom values): 12508 Å² total; per-residue (Å²): 129,64,65,69,60,55,51,50,54,50,52,52,52,52,50,53,56,52,47,55,51,46,39,62,74,65,36,43,87,75,75,46,53,74,73,53,45,50,54,53,48,55,51,51,52,53,50,54,50,52,54,52,48,55,48,32,47,73,74,62,83,41,89,71,57,76,95,73,64,85,78,87,44,73,67,56,50,48,51,52,52,53,54,49,53,54,50,50,55,57,50,53,58,68,74,51,80,84,62,96,67,94,70,76,82,75,76,82,74,85,68,74,60,55,17,80,89,76,72,40,69,55,87,50,35,26,25,32,61,86,60,80,76,78,84,59,85,60,56,40,45,85,57,62,36,33,48,69,63,47,48,61,72,43,58,92,53,64,57,43,67,38,92,53,89,95,45,87,24,32,43,44,66,92,57,58,39,76,39,61,70,47,50,53,56,53,51,59,59,55,53,64,62,64,67,75,74,76,85,82,82,81,88,130

Nearest PDB structures (foldseek):
  7p47-assembly1_A  TM=3.515E-01  e=2.612E-05  Saccharomyces cerevisiae
  8i4x-assembly1_C  TM=2.945E-01  e=1.420E-04  Saccharomyces cerevisiae S288C
  8i21-assembly1_C  TM=3.346E-01  e=1.044E-03  Saccharomyces cerevisiae S288C
  4jlr-assembly2_C  TM=3.536E-01  e=6.319E+00  unclassified

Organism: NCBI:txid195482